Protein AF-A0A2K8V7Z7-F1 (afdb_monomer_lite)

pLDDT: mean 84.64, std 8.97, range [45.72, 96.69]

Structure (mmCIF, N/CA/C/O backbone):
data_AF-A0A2K8V7Z7-F1
#
_entry.id   AF-A0A2K8V7Z7-F1
#
loop_
_atom_site.group_PDB
_atom_site.id
_atom_site.type_symbol
_atom_site.label_atom_id
_atom_site.label_alt_id
_atom_site.label_comp_id
_atom_site.label_asym_id
_atom_site.label_entity_id
_atom_site.label_seq_id
_atom_site.pdbx_PDB_ins_code
_atom_site.Cartn_x
_atom_site.Cartn_y
_atom_site.Cartn_z
_atom_site.occupancy
_atom_site.B_iso_or_equiv
_atom_site.auth_seq_id
_atom_site.auth_comp_id
_atom_site.auth_asym_id
_atom_site.auth_atom_id
_atom_site.pdbx_PDB_model_num
ATOM 1 N N . MET A 1 1 ? 9.613 12.248 -1.729 1.00 46.91 1 MET A N 1
ATOM 2 C CA . MET A 1 1 ? 8.257 12.843 -1.762 1.00 46.91 1 MET A CA 1
ATOM 3 C C . MET A 1 1 ? 7.207 12.026 -0.994 1.00 46.91 1 MET A C 1
ATOM 5 O O . MET A 1 1 ? 6.123 12.538 -0.787 1.00 46.91 1 MET A O 1
ATOM 9 N N . PHE A 1 2 ? 7.504 10.800 -0.533 1.00 45.72 2 PHE A N 1
ATOM 10 C CA . PHE A 1 2 ? 6.500 9.917 0.082 1.00 45.72 2 PHE A CA 1
ATOM 11 C C . PHE A 1 2 ? 6.078 10.258 1.526 1.00 45.72 2 PHE A C 1
ATOM 13 O O . PHE A 1 2 ? 5.029 9.788 1.921 1.00 45.72 2 PHE A O 1
ATOM 20 N N . TYR A 1 3 ? 6.805 11.098 2.281 1.00 48.03 3 TYR A N 1
ATOM 21 C CA . TYR A 1 3 ? 6.488 11.419 3.695 1.00 48.03 3 TYR A CA 1
ATOM 22 C C . TYR A 1 3 ? 6.298 12.914 3.977 1.00 48.03 3 TYR A C 1
ATOM 24 O O . TYR A 1 3 ? 6.149 13.325 5.121 1.00 48.03 3 TYR A O 1
ATOM 32 N N . SER A 1 4 ? 6.281 13.767 2.946 1.00 49.75 4 SER A N 1
ATOM 33 C CA . SER A 1 4 ? 6.042 15.205 3.143 1.00 49.75 4 SER A CA 1
ATOM 34 C C . SER A 1 4 ? 4.647 15.503 3.702 1.00 49.75 4 SER A C 1
ATOM 36 O O . SER A 1 4 ? 4.447 16.566 4.279 1.00 49.75 4 SER A O 1
ATOM 38 N N . TYR A 1 5 ? 3.705 14.560 3.571 1.00 60.94 5 TYR A N 1
ATOM 39 C CA . TYR A 1 5 ? 2.373 14.660 4.160 1.00 60.94 5 TYR A CA 1
ATOM 40 C C . TYR A 1 5 ? 2.393 14.625 5.698 1.00 60.94 5 TYR A C 1
ATOM 42 O O . TYR A 1 5 ? 1.477 15.166 6.296 1.00 60.94 5 TYR A O 1
ATOM 50 N N . GLU A 1 6 ? 3.432 14.074 6.345 1.00 57.03 6 GLU A N 1
ATOM 51 C CA . GLU A 1 6 ? 3.539 14.072 7.817 1.00 57.03 6 GLU A CA 1
ATOM 52 C C . GLU A 1 6 ? 3.781 15.474 8.400 1.00 57.03 6 GLU A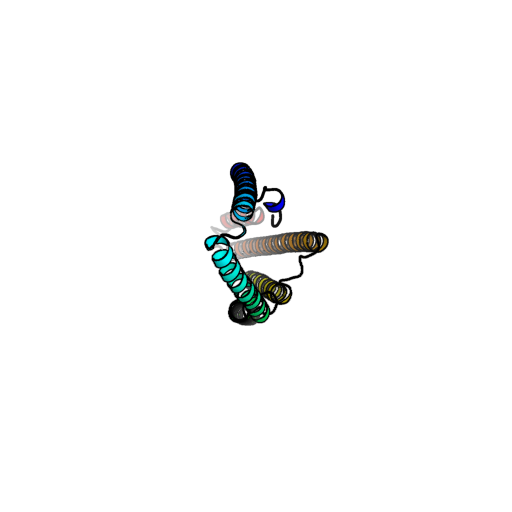 C 1
ATOM 54 O O . GLU A 1 6 ? 3.445 15.736 9.553 1.00 57.03 6 GLU A O 1
ATOM 59 N N . PHE A 1 7 ? 4.348 16.392 7.609 1.00 66.56 7 PHE A N 1
ATOM 60 C CA . PHE A 1 7 ? 4.570 17.787 8.010 1.00 66.56 7 PHE A CA 1
ATOM 61 C C . PHE A 1 7 ? 3.375 18.692 7.693 1.00 66.56 7 PHE A C 1
ATOM 63 O O . PHE A 1 7 ? 3.368 19.866 8.067 1.00 66.56 7 PHE A O 1
ATOM 70 N N . ILE A 1 8 ? 2.368 18.157 7.003 1.00 69.31 8 ILE A N 1
ATOM 71 C CA . ILE A 1 8 ? 1.102 18.834 6.757 1.00 69.31 8 ILE A CA 1
ATOM 72 C C . ILE A 1 8 ? 0.163 18.388 7.882 1.00 69.31 8 ILE A C 1
ATOM 74 O O . ILE A 1 8 ? -0.048 17.189 8.047 1.00 69.31 8 ILE A O 1
ATOM 78 N N . PRO A 1 9 ? -0.394 19.306 8.691 1.00 69.38 9 PRO A N 1
ATOM 79 C CA . PRO A 1 9 ? -1.348 18.916 9.719 1.00 69.38 9 PRO A CA 1
ATOM 80 C C . PRO A 1 9 ? -2.504 18.142 9.074 1.00 69.38 9 PRO A C 1
ATOM 82 O O . PRO A 1 9 ? -3.112 18.619 8.117 1.00 69.38 9 PRO A O 1
ATOM 85 N N . ASN A 1 10 ? -2.797 16.951 9.610 1.00 67.38 10 ASN A N 1
ATOM 86 C CA . ASN A 1 10 ? -3.802 16.027 9.064 1.00 67.38 10 ASN A CA 1
ATOM 87 C C . ASN A 1 10 ? -5.184 16.672 8.885 1.00 67.38 10 ASN A C 1
ATOM 89 O O . ASN A 1 10 ? -5.967 16.232 8.046 1.00 67.38 10 ASN A O 1
ATOM 93 N N . PHE A 1 11 ? -5.480 17.718 9.662 1.00 80.75 11 PHE A N 1
ATOM 94 C CA . PHE A 1 11 ? -6.739 18.441 9.612 1.00 80.75 11 PHE A CA 1
ATOM 95 C C . PHE A 1 11 ? -6.528 19.952 9.707 1.00 80.75 11 PHE A C 1
ATOM 97 O O . PHE A 1 11 ? -5.540 20.442 10.258 1.00 80.75 11 PHE A O 1
ATOM 104 N N . SER A 1 12 ? -7.488 20.705 9.169 1.00 83.25 12 SER A N 1
ATOM 105 C CA . SER A 1 12 ? -7.498 22.162 9.274 1.00 83.25 12 SER A CA 1
ATOM 106 C C . SER A 1 12 ? -7.690 22.608 10.726 1.00 83.25 12 SER A C 1
ATOM 108 O O . SER A 1 12 ? -8.308 21.911 11.530 1.00 83.25 12 SER A O 1
ATOM 110 N N . LYS A 1 13 ? -7.237 23.822 11.058 1.00 84.81 13 LYS A N 1
ATOM 111 C CA . LYS A 1 13 ? -7.466 24.411 12.387 1.00 84.81 13 LYS A CA 1
ATOM 112 C C . LYS A 1 13 ? -8.958 24.444 12.754 1.00 84.81 13 LYS A C 1
ATOM 114 O O . LYS A 1 13 ? -9.315 24.140 13.881 1.00 84.81 13 LYS A O 1
ATOM 119 N N . VAL A 1 14 ? -9.825 24.718 11.774 1.00 82.56 14 VAL A N 1
ATOM 120 C CA . VAL A 1 14 ? -11.290 24.718 11.937 1.00 82.56 14 VAL A CA 1
ATOM 121 C C . VAL A 1 14 ? -11.815 23.336 12.328 1.00 82.56 14 VAL A C 1
ATOM 123 O O . VAL A 1 14 ? -12.688 23.238 13.188 1.00 82.56 14 VAL A O 1
ATOM 126 N N . TYR A 1 15 ? -11.284 22.269 11.723 1.00 83.75 15 TYR A N 1
ATOM 127 C CA . TYR A 1 15 ? -11.637 20.903 12.100 1.00 83.75 15 TYR A CA 1
ATOM 128 C C . TYR A 1 15 ? -11.187 20.603 13.531 1.00 83.75 15 TYR A C 1
ATOM 130 O O . TYR A 1 15 ? -12.001 20.139 14.321 1.00 83.75 15 TYR A O 1
ATOM 138 N N . SER A 1 16 ? -9.941 20.926 13.891 1.00 78.88 16 SER A N 1
ATOM 139 C CA . SER A 1 16 ? -9.419 20.693 15.246 1.00 78.88 16 SER A CA 1
ATOM 140 C C . SER A 1 16 ? -10.200 21.467 16.317 1.00 78.88 16 SER A C 1
ATOM 142 O O . SER A 1 16 ? -10.534 20.919 17.368 1.00 78.88 16 SER A O 1
ATOM 144 N N . ASP A 1 17 ? -10.558 22.724 16.037 1.00 87.69 17 ASP A N 1
ATOM 145 C CA . ASP A 1 17 ? -11.385 23.551 16.923 1.00 87.69 17 ASP A CA 1
ATOM 146 C C . ASP A 1 17 ? -12.813 22.981 17.040 1.00 87.69 17 ASP A C 1
ATOM 148 O O . ASP A 1 17 ? -13.393 22.933 18.131 1.00 87.69 17 ASP A O 1
ATOM 152 N N . GLY A 1 18 ? -13.377 22.498 15.928 1.00 85.94 18 GLY A N 1
ATOM 153 C CA . GLY A 1 18 ? -14.680 21.833 15.887 1.00 85.94 18 GLY A CA 1
ATOM 154 C C . GLY A 1 18 ? -14.700 20.508 16.652 1.00 85.94 18 GLY A C 1
ATOM 155 O O . GLY A 1 18 ? -15.635 20.254 17.413 1.00 85.94 18 GLY A O 1
ATOM 156 N N . GLU A 1 19 ? -13.656 19.697 16.506 1.00 82.38 19 GLU A N 1
ATOM 157 C CA . GLU A 1 19 ? -13.465 18.437 17.221 1.00 82.38 19 GLU A CA 1
ATOM 158 C C . GLU A 1 19 ? -13.363 18.680 18.733 1.00 82.38 19 GLU A C 1
ATOM 160 O O . GLU A 1 19 ? -14.097 18.065 19.513 1.00 82.38 19 GLU A O 1
ATOM 165 N N . SER A 1 20 ? -12.538 19.644 19.147 1.00 87.94 20 SER A N 1
ATOM 166 C CA . SER A 1 20 ? -12.419 20.060 20.548 1.00 87.94 20 SER A CA 1
ATOM 167 C C . SER A 1 20 ? -13.773 20.500 21.123 1.00 87.94 20 SER A C 1
ATOM 169 O O . SER A 1 20 ? -14.232 19.976 22.145 1.00 87.94 20 SER A O 1
ATOM 171 N N . ARG A 1 21 ? -14.495 21.377 20.409 1.00 87.75 21 ARG A N 1
ATOM 172 C CA . ARG A 1 21 ? -15.830 21.845 20.816 1.00 87.75 21 ARG A CA 1
ATOM 173 C C . ARG A 1 21 ? -16.845 20.706 20.901 1.00 87.75 21 ARG A C 1
ATOM 175 O O . ARG A 1 21 ? -17.668 20.687 21.820 1.00 87.75 21 ARG A O 1
ATOM 182 N N . PHE A 1 22 ? -16.803 19.758 19.968 1.00 89.31 22 PHE A N 1
ATOM 183 C CA . PHE A 1 22 ? -17.660 18.577 19.990 1.00 89.31 22 PHE A CA 1
ATOM 184 C C . PHE A 1 22 ? -17.405 17.728 21.240 1.00 89.31 22 PHE A C 1
ATOM 186 O O . PHE A 1 22 ? -18.357 17.381 21.947 1.00 89.31 22 PHE A O 1
ATOM 193 N N . TYR A 1 23 ? -16.140 17.440 21.563 1.00 88.69 23 TYR A N 1
ATOM 194 C CA . TYR A 1 23 ? -15.789 16.691 22.772 1.00 88.69 23 TYR A CA 1
ATOM 195 C C . TYR A 1 23 ? -16.187 17.429 24.054 1.00 88.69 23 TYR A C 1
ATOM 197 O O . TYR A 1 23 ? -16.707 16.802 24.983 1.00 88.69 23 TYR A O 1
ATOM 205 N N . ASP A 1 24 ? -16.048 18.752 24.092 1.00 91.94 24 ASP A N 1
ATOM 206 C CA . ASP A 1 24 ? -16.497 19.577 25.214 1.00 91.94 24 ASP A CA 1
ATOM 207 C C . ASP A 1 24 ? -18.011 19.511 25.426 1.00 91.94 24 ASP A C 1
ATOM 209 O O . ASP A 1 24 ? -18.481 19.268 26.546 1.00 91.94 24 ASP A O 1
ATOM 213 N N . VAL A 1 25 ? -18.797 19.687 24.361 1.00 88.94 25 VAL A N 1
ATOM 214 C CA . VAL A 1 25 ? -20.264 19.586 24.424 1.00 88.94 25 VAL A CA 1
ATOM 215 C C . VAL A 1 25 ? -20.686 18.172 24.823 1.00 88.94 25 VAL A C 1
ATOM 217 O O . VAL A 1 25 ? -21.535 18.011 25.703 1.00 88.94 25 VAL A O 1
ATOM 220 N N . LYS A 1 26 ? -20.047 17.141 24.261 1.00 90.44 26 LYS A N 1
ATOM 221 C CA . LYS A 1 26 ? -20.277 15.735 24.621 1.00 90.44 26 LYS A CA 1
ATOM 222 C C . LYS A 1 26 ? -20.014 15.482 26.108 1.00 90.44 26 LYS A C 1
ATOM 224 O O . LYS A 1 26 ? -20.822 14.832 26.774 1.00 90.44 26 LYS A O 1
ATOM 229 N N . ASN A 1 27 ? -18.931 16.032 26.654 1.00 90.88 27 ASN A N 1
ATOM 230 C CA . ASN A 1 27 ? -18.592 15.915 28.072 1.00 90.88 27 ASN A CA 1
ATOM 231 C C . ASN A 1 27 ? -19.586 16.663 28.972 1.00 90.88 27 ASN A C 1
ATOM 233 O O . ASN A 1 27 ? -19.998 16.126 30.006 1.00 90.88 27 ASN A O 1
ATOM 237 N N . LYS A 1 28 ? -20.014 17.871 28.584 1.00 90.75 28 LYS A N 1
ATOM 238 C CA . LYS A 1 28 ? -21.057 18.630 29.296 1.00 90.75 28 LYS A CA 1
ATOM 239 C C . LYS A 1 28 ? -22.388 17.874 29.305 1.00 90.75 28 LYS A C 1
ATOM 241 O O . LYS A 1 28 ? -22.975 17.713 30.374 1.00 90.75 28 LYS A O 1
ATOM 246 N N . ASN A 1 29 ? -22.808 17.331 28.162 1.00 86.62 29 ASN A N 1
ATOM 247 C CA . ASN A 1 29 ? -24.029 16.533 28.054 1.00 86.62 29 ASN A CA 1
ATOM 248 C C . ASN A 1 29 ? -23.946 15.259 28.912 1.00 86.62 29 ASN A C 1
ATOM 250 O O . ASN A 1 29 ? -24.851 14.968 29.687 1.00 86.62 29 ASN A O 1
ATOM 254 N N . LYS A 1 30 ? -22.807 14.551 28.889 1.00 89.69 30 LYS A N 1
ATOM 255 C CA . LYS A 1 30 ? -22.561 13.392 29.764 1.00 89.69 30 LYS A CA 1
ATOM 256 C C . LYS A 1 30 ? -22.704 13.747 31.250 1.00 89.69 30 LYS A C 1
ATOM 258 O O . LYS A 1 30 ? -23.320 12.991 31.999 1.00 89.69 30 LYS A O 1
ATOM 263 N N . LYS A 1 31 ? -22.167 14.894 31.688 1.00 92.50 31 LYS A N 1
ATOM 264 C CA . LYS A 1 31 ? -22.313 15.378 33.074 1.00 92.50 31 LYS A CA 1
ATOM 265 C C . LYS A 1 31 ? -23.771 15.701 33.416 1.00 92.50 31 LYS A C 1
ATOM 267 O O . LYS A 1 31 ? -24.233 15.296 34.479 1.00 92.50 31 LYS A O 1
ATOM 272 N N . ALA A 1 32 ? -24.489 16.395 32.532 1.00 88.00 32 ALA A N 1
ATOM 273 C CA . ALA A 1 32 ? -25.904 16.722 32.721 1.00 88.00 32 ALA A CA 1
ATOM 274 C C . ALA A 1 32 ? -26.775 15.456 32.800 1.00 88.00 32 ALA A C 1
ATOM 276 O O . ALA A 1 32 ? -27.549 15.299 33.741 1.00 88.00 32 ALA A O 1
ATOM 277 N N . LEU A 1 33 ? -26.561 14.504 31.889 1.00 87.56 33 LEU A N 1
ATOM 278 C CA . LEU A 1 33 ? -27.240 13.211 31.884 1.00 87.56 33 LEU A CA 1
ATOM 279 C C . LEU A 1 33 ? -26.973 12.415 33.169 1.00 87.56 33 LEU A C 1
ATOM 281 O O . LEU A 1 33 ? -27.881 11.791 33.707 1.00 87.56 33 LEU A O 1
ATOM 285 N N . ASN A 1 34 ? -25.746 12.445 33.695 1.00 89.88 34 ASN A N 1
ATOM 286 C CA . ASN A 1 34 ? -25.430 11.792 34.966 1.00 89.88 34 ASN A CA 1
ATOM 287 C C . ASN A 1 34 ? -26.165 12.434 36.152 1.00 89.88 34 ASN A C 1
ATOM 289 O O . ASN A 1 34 ? -26.613 11.710 37.040 1.00 89.88 34 ASN A O 1
ATOM 293 N N . LYS A 1 35 ? -26.317 13.766 36.164 1.00 90.25 35 LYS A N 1
ATOM 294 C CA . LYS A 1 35 ? -27.119 14.463 37.182 1.00 90.25 35 LYS A CA 1
ATOM 295 C C . LYS A 1 35 ? -28.594 14.069 37.094 1.00 90.25 35 LYS A C 1
ATOM 297 O O . LYS A 1 35 ? -29.168 13.710 38.114 1.00 90.25 35 LYS A O 1
ATOM 302 N N . LEU A 1 36 ? -29.161 14.048 35.884 1.00 87.44 36 LEU A N 1
ATOM 303 C CA . LEU A 1 36 ? -30.540 13.611 35.635 1.00 87.44 36 LEU A CA 1
ATOM 304 C C . LEU A 1 36 ? -30.773 12.165 36.108 1.00 87.44 36 LEU A C 1
ATOM 306 O O . LEU A 1 36 ? -31.753 11.867 36.783 1.00 87.44 36 LEU A O 1
ATOM 310 N N . LYS A 1 37 ? -29.828 11.264 35.816 1.00 87.62 37 LYS A N 1
ATOM 311 C CA . LYS A 1 37 ? -29.860 9.878 36.307 1.00 87.62 37 LYS A CA 1
ATOM 312 C C . LYS A 1 37 ? -29.816 9.800 37.829 1.00 87.62 37 LYS A C 1
ATOM 314 O O . LYS A 1 37 ? -30.483 8.954 38.406 1.00 87.62 37 LYS A O 1
ATOM 319 N N . ALA A 1 38 ? -29.031 10.657 38.483 1.00 89.56 38 ALA A N 1
ATOM 320 C CA . ALA A 1 38 ? -28.957 10.691 39.939 1.00 89.56 38 ALA A CA 1
ATOM 321 C C . ALA A 1 38 ? -30.269 11.179 40.571 1.00 89.56 38 ALA A C 1
ATOM 323 O O . ALA A 1 38 ? -30.692 10.601 41.568 1.00 89.56 38 ALA A O 1
ATOM 324 N N . SER A 1 39 ? -30.917 12.190 39.982 1.00 88.94 39 SER A N 1
ATOM 325 C CA . SER A 1 39 ? -32.197 12.726 40.463 1.00 88.94 39 SER A CA 1
ATOM 326 C C . SER A 1 39 ? -33.389 11.809 40.186 1.00 88.94 39 SER A C 1
ATOM 328 O O . SER A 1 39 ? -34.349 11.831 40.940 1.00 88.94 39 SER A O 1
ATOM 330 N N . ALA A 1 40 ? -33.328 10.992 39.130 1.00 90.06 40 ALA A N 1
ATOM 331 C CA . ALA A 1 40 ? -34.376 10.030 38.785 1.00 90.06 40 ALA A CA 1
ATOM 332 C C . ALA A 1 40 ? -34.265 8.701 39.562 1.00 90.06 40 ALA A C 1
ATOM 334 O O . ALA A 1 40 ? -35.068 7.795 39.359 1.00 90.06 40 ALA A O 1
ATOM 335 N N . LYS A 1 41 ? -33.273 8.536 40.450 1.00 91.31 41 LYS A N 1
ATOM 336 C CA . LYS A 1 41 ? -33.104 7.290 41.211 1.00 91.31 41 LYS A CA 1
ATOM 337 C C . LYS A 1 41 ? -34.369 6.943 41.997 1.00 91.31 41 LYS A C 1
ATOM 339 O O . LYS A 1 41 ? -34.838 7.735 42.803 1.00 91.31 41 LYS A O 1
ATOM 344 N N . GLY A 1 42 ? -34.860 5.722 41.797 1.00 88.12 42 GLY A N 1
ATOM 345 C CA . GLY A 1 42 ? -36.055 5.209 42.468 1.00 88.12 42 GLY A CA 1
ATOM 346 C C . GLY A 1 42 ? -37.365 5.465 41.720 1.00 88.12 42 GLY A C 1
ATOM 347 O O . GLY A 1 42 ? -38.381 4.915 42.134 1.00 88.12 42 GLY A O 1
ATOM 348 N N . THR A 1 43 ? -37.363 6.223 40.615 1.00 93.75 43 THR A N 1
ATOM 349 C CA . THR A 1 43 ? -38.545 6.335 39.746 1.00 93.75 43 THR A CA 1
ATOM 350 C C . THR A 1 43 ? -38.668 5.129 38.812 1.00 93.75 43 THR A C 1
ATOM 352 O O . THR A 1 43 ? -37.698 4.394 38.586 1.00 93.75 43 THR A O 1
ATOM 355 N N . LYS A 1 44 ? -39.864 4.926 38.245 1.00 92.25 44 LYS A N 1
ATOM 356 C CA . LYS A 1 44 ? -40.130 3.843 37.289 1.00 92.25 44 LYS A CA 1
ATOM 357 C C . LYS A 1 44 ? -39.256 3.977 36.037 1.00 92.25 44 LYS A C 1
ATOM 359 O O . LYS A 1 44 ? -38.659 3.001 35.598 1.00 92.25 44 LYS A O 1
ATOM 364 N N . GLU A 1 45 ? -39.086 5.198 35.540 1.00 88.50 45 GLU A N 1
ATOM 365 C CA . GLU A 1 45 ? -38.290 5.520 34.350 1.00 88.50 45 GLU A CA 1
ATOM 366 C C . GLU A 1 45 ? -36.805 5.189 34.549 1.00 88.50 45 GLU A C 1
ATOM 368 O O . GLU A 1 45 ? -36.117 4.768 33.618 1.00 88.50 45 GLU A O 1
ATOM 373 N N . TYR A 1 46 ? -36.285 5.360 35.768 1.00 91.00 46 TYR A N 1
ATOM 374 C CA . TYR A 1 46 ? -34.904 4.997 36.071 1.00 91.00 46 TYR A CA 1
ATOM 375 C C . TYR A 1 46 ? -34.700 3.481 36.135 1.00 91.00 46 TYR A C 1
ATOM 377 O O . TYR A 1 46 ? -33.651 3.001 35.702 1.00 91.00 46 TYR A O 1
ATOM 385 N N . GLN A 1 47 ? -35.686 2.729 36.631 1.00 89.56 47 GLN A N 1
ATOM 386 C CA . GLN A 1 47 ? -35.643 1.263 36.609 1.00 89.56 47 GLN A CA 1
ATOM 387 C C . GLN A 1 47 ? -35.734 0.727 35.176 1.00 89.56 47 GLN A C 1
ATOM 389 O O . GLN A 1 47 ? -34.874 -0.056 34.778 1.00 89.56 47 GLN A O 1
ATOM 394 N N . GLU A 1 48 ? -36.665 1.243 34.367 1.00 91.50 48 GLU A N 1
ATOM 395 C CA . GLU A 1 48 ? -36.764 0.920 32.934 1.00 91.50 48 GLU A CA 1
ATOM 396 C C . GLU A 1 48 ? -35.445 1.227 32.202 1.00 91.50 48 GLU A C 1
ATOM 398 O O . GLU A 1 48 ? -34.926 0.401 31.447 1.00 91.50 48 GLU A O 1
ATOM 403 N N . TYR A 1 49 ? -34.823 2.379 32.482 1.00 89.88 49 TYR A N 1
ATOM 404 C CA . TYR A 1 49 ? -33.498 2.703 31.950 1.00 89.88 49 TYR A CA 1
ATOM 405 C C . TYR A 1 49 ? -32.425 1.684 32.372 1.00 89.88 49 TYR A C 1
ATOM 407 O O . TYR A 1 49 ? -31.578 1.322 31.551 1.00 89.88 49 TYR A O 1
ATOM 415 N N . LEU A 1 50 ? -32.402 1.247 33.637 1.00 90.62 50 LEU A N 1
ATOM 416 C CA . LEU A 1 50 ? -31.413 0.281 34.126 1.00 90.62 50 LEU A CA 1
ATOM 417 C C . LEU A 1 50 ? -31.570 -1.083 33.454 1.00 90.62 50 LEU A C 1
ATOM 419 O O . LEU A 1 50 ? -30.555 -1.667 33.064 1.00 90.62 50 LEU A O 1
ATOM 423 N N . GLU A 1 51 ? -32.805 -1.550 33.285 1.00 93.06 51 GLU A N 1
ATOM 424 C CA . GLU A 1 51 ? -33.121 -2.798 32.587 1.00 93.06 51 GLU A CA 1
ATOM 425 C C . GLU A 1 51 ? -32.656 -2.741 31.128 1.00 93.06 51 GLU A C 1
ATOM 427 O O . GLU A 1 51 ? -31.855 -3.578 30.701 1.00 93.06 51 GLU A O 1
ATOM 432 N N . VAL A 1 52 ? -33.030 -1.691 30.390 1.00 92.38 52 VAL A N 1
ATOM 433 C CA . VAL A 1 52 ? -32.605 -1.501 28.992 1.00 92.38 52 VAL A CA 1
ATOM 434 C C . VAL A 1 52 ? -31.085 -1.367 28.882 1.00 92.38 52 VAL A C 1
ATOM 436 O O . VAL A 1 52 ? -30.461 -1.959 28.001 1.00 92.38 52 VAL A O 1
ATOM 439 N N . ASN A 1 53 ? -30.446 -0.618 29.783 1.00 89.31 53 ASN A N 1
ATOM 440 C CA . ASN A 1 53 ? -28.996 -0.442 29.769 1.00 89.31 53 ASN A CA 1
ATOM 441 C C . ASN A 1 53 ? -28.244 -1.736 30.132 1.00 89.31 53 ASN A C 1
ATOM 443 O O . ASN A 1 53 ? -27.113 -1.916 29.675 1.00 89.31 53 ASN A O 1
ATOM 447 N N . LYS A 1 54 ? -28.831 -2.629 30.938 1.00 93.12 54 LYS A N 1
ATOM 448 C CA . LYS A 1 54 ? -28.269 -3.960 31.202 1.00 93.12 54 LYS A CA 1
ATOM 449 C C . LYS A 1 54 ? -28.287 -4.804 29.927 1.00 93.12 54 LYS A C 1
ATOM 451 O O . LYS A 1 54 ? -27.216 -5.227 29.496 1.00 93.12 54 LYS A O 1
ATOM 456 N N . VAL A 1 55 ? -29.448 -4.920 29.277 1.00 93.31 55 VAL A N 1
ATOM 457 C CA . VAL A 1 55 ? -29.598 -5.639 27.997 1.00 93.31 55 VAL A CA 1
ATOM 458 C C . VAL A 1 55 ? -28.650 -5.071 26.938 1.00 93.31 55 VAL A C 1
ATOM 460 O O . VAL A 1 55 ? -27.904 -5.811 26.305 1.00 93.31 55 VAL A O 1
ATOM 463 N N . TYR A 1 56 ? -28.586 -3.744 26.797 1.00 91.62 56 TYR A N 1
ATOM 464 C CA . TYR A 1 56 ? -27.669 -3.092 25.859 1.00 91.62 56 TYR A CA 1
ATOM 465 C C . TYR A 1 56 ? -26.200 -3.460 26.112 1.00 91.62 56 TYR A C 1
ATOM 467 O O . TYR A 1 56 ? -25.442 -3.664 25.165 1.00 91.62 56 TYR A O 1
ATOM 475 N N . ARG A 1 57 ? -25.765 -3.522 27.377 1.00 91.31 57 ARG A N 1
ATOM 476 C CA . ARG A 1 57 ? -24.380 -3.881 27.715 1.00 91.31 57 ARG A CA 1
ATOM 477 C C . ARG A 1 57 ? -24.071 -5.332 27.381 1.00 91.31 57 ARG A C 1
ATOM 479 O O . ARG A 1 57 ? -22.979 -5.581 26.881 1.00 91.31 57 ARG A O 1
ATOM 486 N N . GLU A 1 58 ? -25.005 -6.238 27.651 1.00 92.31 58 GLU A N 1
ATOM 487 C CA . GLU A 1 58 ? -24.885 -7.662 27.322 1.00 92.31 58 GLU A CA 1
ATOM 488 C C . GLU A 1 58 ? -24.776 -7.845 25.802 1.00 92.31 58 GLU A C 1
ATOM 490 O O . GLU A 1 58 ? -23.749 -8.325 25.323 1.00 92.31 58 GLU A O 1
ATOM 495 N N . VAL A 1 59 ? -25.728 -7.300 25.037 1.00 90.75 59 VAL A N 1
ATOM 496 C CA . VAL A 1 59 ? -25.720 -7.338 23.561 1.00 90.75 59 VAL A CA 1
ATOM 497 C C . VAL A 1 59 ? -24.479 -6.648 22.980 1.00 90.75 59 VAL A C 1
ATOM 499 O O . VAL A 1 59 ? -23.878 -7.121 22.019 1.00 90.75 59 VAL A O 1
ATOM 502 N N . SER A 1 60 ? -24.039 -5.527 23.561 1.00 89.56 60 SER A N 1
ATOM 503 C CA . SER A 1 60 ? -22.834 -4.830 23.095 1.00 89.56 60 SER A CA 1
ATOM 504 C C . SER A 1 60 ? -21.553 -5.618 23.375 1.00 89.56 60 SER A C 1
ATOM 506 O O . SER A 1 60 ? -20.610 -5.533 22.584 1.00 89.56 60 SER A O 1
ATOM 508 N N . ALA A 1 61 ? -21.481 -6.344 24.493 1.00 91.75 61 ALA A N 1
ATOM 509 C CA . ALA A 1 61 ? -20.346 -7.204 24.809 1.00 91.75 61 ALA A CA 1
ATOM 510 C C . ALA A 1 61 ? -20.294 -8.405 23.858 1.00 91.75 61 ALA A C 1
ATOM 512 O O . ALA A 1 61 ? -19.237 -8.658 23.280 1.00 91.75 61 ALA A O 1
ATOM 513 N N . GLU A 1 62 ? -21.437 -9.052 23.627 1.00 92.50 62 GLU A N 1
ATOM 514 C CA . GLU A 1 62 ? -21.591 -10.140 22.659 1.00 92.50 62 GLU A CA 1
ATOM 515 C C . GLU A 1 62 ? -21.192 -9.688 21.249 1.00 92.50 62 GLU A C 1
ATOM 517 O O . GLU A 1 62 ? -20.311 -10.279 20.632 1.00 92.50 62 GLU A O 1
ATOM 522 N N . PHE A 1 63 ? -21.717 -8.556 20.773 1.00 89.19 63 PHE A N 1
ATOM 523 C CA . PHE A 1 63 ? -21.351 -8.011 19.465 1.00 89.19 63 PHE A CA 1
ATOM 524 C C . PHE A 1 63 ? -19.849 -7.709 19.340 1.00 89.19 63 PHE A C 1
ATOM 526 O O . PHE A 1 63 ? -19.244 -7.951 18.297 1.00 89.19 63 PHE A O 1
ATOM 533 N N . LYS A 1 64 ? -19.209 -7.186 20.395 1.00 89.75 64 LYS A N 1
ATOM 534 C CA . LYS A 1 64 ? -17.753 -6.956 20.394 1.00 89.75 64 LYS A CA 1
ATOM 535 C C . LYS A 1 64 ? -16.965 -8.258 20.344 1.00 89.75 64 LYS A C 1
ATOM 537 O O . LYS A 1 64 ? -15.897 -8.273 19.733 1.00 89.75 64 LYS A O 1
ATOM 542 N N . GLN A 1 65 ? -17.459 -9.304 21.000 1.00 91.88 65 GLN A N 1
ATOM 543 C CA . GLN A 1 65 ? -16.862 -10.628 20.945 1.00 91.88 65 GLN A CA 1
ATOM 544 C C . GLN A 1 65 ? -16.992 -11.212 19.536 1.00 91.88 65 GLN A C 1
ATOM 546 O O . GLN A 1 65 ? -15.964 -11.527 18.947 1.00 91.88 65 GLN A O 1
ATOM 551 N N . ILE A 1 66 ? -18.194 -11.206 18.954 1.00 87.06 66 ILE A N 1
ATOM 552 C CA . ILE A 1 66 ? -18.438 -11.639 17.568 1.00 87.06 66 ILE A CA 1
ATOM 553 C C . ILE A 1 66 ? -17.531 -10.872 16.603 1.00 87.06 66 ILE A C 1
ATOM 555 O O . ILE A 1 66 ? -16.787 -11.472 15.839 1.00 87.06 66 ILE A O 1
ATOM 559 N N . LYS A 1 67 ? -17.479 -9.539 16.700 1.00 84.69 67 LYS A N 1
ATOM 560 C CA . LYS A 1 67 ? -16.600 -8.719 15.852 1.00 84.69 67 LYS A CA 1
ATOM 561 C C . LYS A 1 67 ? -15.117 -9.070 16.021 1.00 84.69 67 LYS A C 1
ATOM 563 O O . LYS A 1 67 ? -14.333 -8.930 15.087 1.00 84.69 67 LYS A O 1
ATOM 568 N N . LYS A 1 68 ? -14.692 -9.470 17.222 1.00 88.06 68 LYS A N 1
ATOM 569 C CA . LYS A 1 68 ? -13.315 -9.913 17.470 1.00 88.06 68 LYS A CA 1
ATOM 570 C C . LYS A 1 68 ? -13.059 -11.303 16.882 1.00 88.06 68 LYS A C 1
ATOM 572 O O . LYS A 1 68 ? -11.946 -11.540 16.427 1.00 88.06 68 LYS A O 1
ATOM 577 N N . GLU A 1 69 ? -14.056 -12.179 16.898 1.00 88.88 69 GLU A N 1
ATOM 578 C CA . GLU A 1 69 ? -14.004 -13.530 16.329 1.00 88.88 69 GLU A CA 1
ATOM 579 C C . GLU A 1 69 ? -14.066 -13.521 14.792 1.00 88.88 69 GLU A C 1
ATOM 581 O O . GLU A 1 69 ? -13.391 -14.325 14.157 1.00 88.88 69 GLU A O 1
ATOM 586 N N . GLU A 1 70 ? -14.787 -12.574 14.181 1.00 86.81 70 GLU A N 1
ATOM 587 C CA . GLU A 1 70 ? -14.831 -12.396 12.719 1.00 86.81 70 GLU A CA 1
ATOM 588 C C . GLU A 1 70 ? -13.526 -11.839 12.133 1.00 86.81 70 GLU A C 1
ATOM 590 O O . GLU A 1 70 ? -13.235 -12.031 10.947 1.00 86.81 70 GLU A O 1
ATOM 595 N N . ARG A 1 71 ? -12.726 -11.150 12.953 1.00 87.06 71 ARG A N 1
ATOM 596 C CA . ARG A 1 71 ? -11.461 -10.555 12.518 1.00 87.06 71 ARG A CA 1
ATOM 597 C C . ARG A 1 71 ? -10.463 -11.619 12.091 1.00 87.06 71 ARG A C 1
ATOM 599 O O . ARG A 1 71 ? -10.180 -12.566 12.819 1.00 87.06 71 ARG A O 1
ATOM 606 N N . PHE A 1 72 ? -9.832 -11.395 10.944 1.00 84.69 72 PHE A N 1
ATOM 607 C CA . PHE A 1 72 ? -8.892 -12.339 10.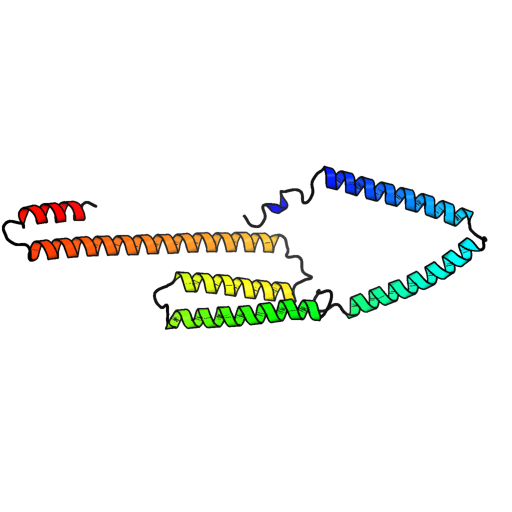347 1.00 84.69 72 PHE A CA 1
ATOM 608 C C . PHE A 1 72 ? -7.635 -11.610 9.868 1.00 84.69 72 PHE A C 1
ATOM 610 O O . PHE A 1 72 ? -7.732 -10.685 9.071 1.00 84.69 72 PHE A O 1
ATOM 617 N N . PHE A 1 73 ? -6.455 -11.982 10.384 1.00 83.94 73 PHE A N 1
ATOM 618 C CA . PHE A 1 73 ? -5.168 -11.316 10.094 1.00 83.94 73 PHE A CA 1
ATOM 619 C C . PHE A 1 73 ? -5.246 -9.774 10.104 1.00 83.94 73 PHE A C 1
ATOM 621 O O . PHE A 1 73 ? -4.783 -9.108 9.187 1.00 83.94 73 PHE A O 1
ATOM 628 N N . GLY A 1 74 ? -5.878 -9.186 11.124 1.00 84.25 74 GLY A N 1
ATOM 629 C CA . GLY A 1 74 ? -6.004 -7.727 11.258 1.00 84.25 74 GLY A CA 1
ATOM 630 C C . GLY A 1 74 ? -7.084 -7.069 10.386 1.00 84.25 74 GLY A C 1
ATOM 631 O O . GLY A 1 74 ? -7.370 -5.893 10.593 1.00 84.25 74 GLY A O 1
ATOM 632 N N . PHE A 1 75 ? -7.727 -7.809 9.480 1.00 85.06 75 PHE A N 1
ATOM 633 C CA . PHE A 1 75 ? -8.914 -7.359 8.749 1.00 85.06 75 PHE A CA 1
ATOM 634 C C . PHE A 1 75 ? -10.173 -7.552 9.592 1.00 85.06 75 PHE A C 1
ATOM 636 O O . PHE A 1 75 ? -10.246 -8.478 10.400 1.00 85.06 75 PHE A O 1
ATOM 643 N N . ASP A 1 76 ? -11.181 -6.703 9.379 1.00 84.25 76 ASP A N 1
ATOM 644 C CA . ASP A 1 76 ? -12.456 -6.779 10.104 1.00 84.25 76 ASP A CA 1
ATOM 645 C C . ASP A 1 76 ? -13.278 -8.035 9.766 1.00 84.25 76 ASP A C 1
ATOM 647 O O . ASP A 1 76 ? -14.108 -8.429 10.576 1.00 84.25 76 ASP A O 1
ATOM 651 N N . SER A 1 77 ? -13.028 -8.683 8.622 1.00 86.75 77 SER A N 1
ATOM 652 C CA . SER A 1 77 ? -13.639 -9.965 8.263 1.00 86.75 77 SER A CA 1
ATOM 653 C C . SER A 1 77 ? -12.752 -10.786 7.321 1.00 86.75 77 SER A C 1
ATOM 655 O O . SER A 1 77 ? -11.913 -10.240 6.594 1.00 86.75 77 SER A O 1
ATOM 657 N N . PHE A 1 78 ? -12.975 -12.104 7.275 1.00 85.50 78 PHE A N 1
ATOM 658 C CA . PHE A 1 78 ? -12.329 -12.991 6.296 1.00 85.50 78 PHE A CA 1
ATOM 659 C C . PHE A 1 78 ? -12.619 -12.575 4.846 1.00 85.50 78 PHE A C 1
ATOM 661 O O . PHE A 1 78 ? -11.746 -12.672 3.987 1.00 85.50 78 PHE A O 1
ATOM 668 N N . GLN A 1 79 ? -13.818 -12.055 4.567 1.00 87.12 79 GLN A N 1
ATOM 669 C CA . GLN A 1 79 ? -14.186 -11.580 3.234 1.00 87.12 79 GLN A CA 1
ATOM 670 C C . GLN A 1 79 ? -13.280 -10.430 2.771 1.00 87.12 79 GLN A C 1
ATOM 672 O O . GLN A 1 79 ? -12.785 -10.462 1.641 1.00 87.12 79 GLN A O 1
ATOM 677 N N . LEU A 1 80 ? -13.018 -9.452 3.645 1.00 84.50 80 LEU A N 1
ATOM 678 C CA . LEU A 1 80 ? -12.122 -8.334 3.339 1.00 84.50 80 LEU A CA 1
ATOM 679 C C . LEU A 1 80 ? -10.695 -8.826 3.095 1.00 84.50 80 LEU A C 1
ATOM 681 O O . LEU A 1 80 ? -10.106 -8.490 2.069 1.00 84.50 80 LEU A O 1
ATOM 685 N N . PHE A 1 81 ? -10.183 -9.697 3.971 1.00 90.19 81 PHE A N 1
ATOM 686 C CA . PHE A 1 81 ? -8.884 -10.339 3.760 1.00 90.19 81 PHE A CA 1
ATOM 687 C C . PHE A 1 81 ? -8.823 -11.052 2.404 1.00 90.19 81 PHE A C 1
ATOM 689 O O . PHE A 1 81 ? -7.880 -10.857 1.644 1.00 90.19 81 PHE A O 1
ATOM 696 N N . SER A 1 82 ? -9.833 -11.865 2.085 1.00 87.31 82 SER A N 1
ATOM 697 C CA . SER A 1 82 ? -9.853 -12.670 0.863 1.00 87.31 82 SER A CA 1
ATOM 698 C C . SER A 1 82 ? -9.874 -11.796 -0.390 1.00 87.31 82 SER A C 1
ATOM 700 O O . SER A 1 82 ? -9.158 -12.084 -1.345 1.00 87.31 82 SER A O 1
ATOM 702 N N . THR A 1 83 ? -10.622 -10.691 -0.363 1.00 86.44 83 THR A N 1
ATOM 703 C CA 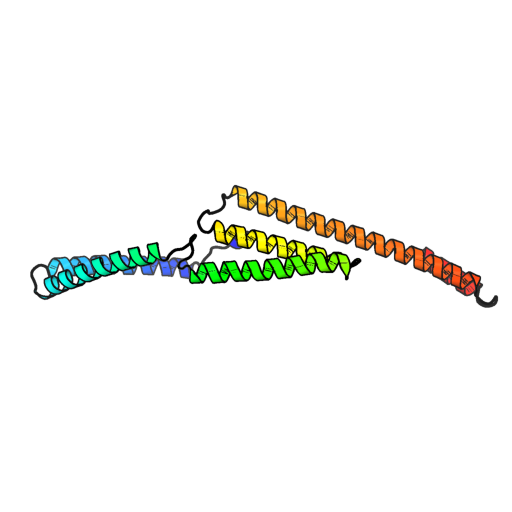. THR A 1 83 ? -10.689 -9.735 -1.473 1.00 86.44 83 THR A CA 1
ATOM 704 C C . THR A 1 83 ? -9.313 -9.147 -1.758 1.00 86.44 83 THR A C 1
ATOM 706 O O . THR A 1 83 ? -8.836 -9.228 -2.890 1.00 86.44 83 THR A O 1
ATOM 709 N N . GLU A 1 84 ? -8.642 -8.624 -0.733 1.00 88.19 84 GLU A N 1
ATOM 710 C CA . GLU A 1 84 ? -7.319 -8.009 -0.881 1.00 88.19 84 GLU A CA 1
ATOM 711 C C . GLU A 1 84 ? -6.248 -9.045 -1.251 1.00 88.19 84 GLU A C 1
ATOM 713 O O . GLU A 1 84 ? -5.440 -8.835 -2.163 1.00 88.19 84 GLU A O 1
ATOM 718 N N . PHE A 1 85 ? -6.274 -10.210 -0.598 1.00 91.56 85 PHE A N 1
ATOM 719 C CA . PHE A 1 85 ? -5.322 -11.288 -0.836 1.00 91.56 85 PHE A CA 1
ATOM 720 C C . PHE A 1 85 ? -5.443 -11.861 -2.246 1.00 91.56 85 PHE A C 1
ATOM 722 O O . PHE A 1 85 ? -4.462 -11.851 -2.990 1.00 91.56 85 PHE A O 1
ATOM 729 N N . PHE A 1 86 ? -6.625 -12.322 -2.659 1.00 91.81 86 PHE A N 1
ATOM 730 C CA . PHE A 1 86 ? -6.792 -12.945 -3.973 1.00 91.81 86 PHE A CA 1
ATOM 731 C C . PHE A 1 86 ? -6.605 -11.950 -5.117 1.00 91.81 86 PHE A C 1
ATOM 733 O O . PHE A 1 86 ? -6.025 -12.320 -6.139 1.00 91.81 86 PHE A O 1
ATOM 740 N N . THR A 1 87 ? -7.003 -10.687 -4.937 1.00 91.31 87 THR A N 1
ATOM 741 C CA . THR A 1 87 ? -6.714 -9.632 -5.921 1.00 91.31 87 THR A CA 1
ATOM 742 C C . THR A 1 87 ? -5.207 -9.441 -6.077 1.00 91.31 87 THR A C 1
ATOM 744 O O . THR A 1 87 ? -4.696 -9.449 -7.199 1.00 91.31 87 THR A O 1
ATOM 747 N N . THR A 1 88 ? -4.469 -9.365 -4.967 1.00 92.88 88 THR A N 1
ATOM 748 C CA . THR A 1 88 ? -3.004 -9.244 -4.993 1.00 92.88 88 THR A CA 1
ATOM 749 C C . THR A 1 88 ? -2.345 -10.468 -5.633 1.00 92.88 88 THR A C 1
ATOM 751 O O . THR A 1 88 ? -1.447 -10.316 -6.461 1.00 92.88 88 THR A O 1
ATOM 754 N N . VAL A 1 89 ? -2.817 -11.681 -5.325 1.00 93.38 89 VAL A N 1
ATOM 755 C CA . VAL A 1 89 ? -2.342 -12.932 -5.944 1.00 93.38 89 VAL A CA 1
ATOM 756 C C . VAL A 1 89 ? -2.578 -12.939 -7.455 1.00 93.38 89 VAL A C 1
ATOM 758 O O . VAL A 1 89 ? -1.663 -13.264 -8.216 1.00 93.38 89 VAL A O 1
ATOM 761 N N . ALA A 1 90 ? -3.770 -12.554 -7.910 1.00 95.25 90 ALA A N 1
ATOM 762 C CA . ALA A 1 90 ? -4.097 -12.504 -9.331 1.00 95.25 90 ALA A CA 1
ATOM 763 C C . ALA A 1 90 ? -3.199 -11.507 -10.082 1.00 95.25 90 ALA A C 1
ATOM 765 O O . ALA A 1 90 ? -2.624 -11.848 -11.121 1.00 95.25 90 ALA A O 1
ATOM 766 N N . ILE A 1 91 ? -3.013 -10.302 -9.527 1.00 94.00 91 ILE A N 1
ATOM 767 C CA . ILE A 1 91 ? -2.118 -9.285 -10.095 1.00 94.00 91 ILE A CA 1
ATOM 768 C C . ILE A 1 91 ? -0.671 -9.788 -10.098 1.00 94.00 91 ILE A C 1
ATOM 770 O O . ILE A 1 91 ? 0.017 -9.643 -11.108 1.00 94.00 91 ILE A O 1
ATOM 774 N N . PHE A 1 92 ? -0.213 -10.428 -9.021 1.00 95.25 92 PHE A N 1
ATOM 775 C CA . PHE A 1 92 ? 1.135 -10.985 -8.937 1.00 95.25 92 PHE A CA 1
ATOM 776 C C . PHE A 1 92 ? 1.404 -11.988 -10.062 1.00 95.25 92 PHE A C 1
ATOM 778 O O . PHE A 1 92 ? 2.396 -11.847 -10.780 1.00 95.25 92 PHE A O 1
ATOM 785 N N . PHE A 1 93 ? 0.512 -12.963 -10.268 1.00 96.69 93 PHE A N 1
ATOM 786 C CA . PHE A 1 93 ? 0.672 -13.942 -11.344 1.00 96.69 93 PHE A CA 1
ATOM 787 C C . PHE A 1 93 ? 0.627 -13.293 -12.728 1.00 96.69 93 PHE A C 1
ATOM 789 O O . PHE A 1 93 ? 1.445 -13.635 -13.585 1.00 96.69 93 PHE A O 1
ATOM 796 N N . TYR A 1 94 ? -0.263 -12.322 -12.940 1.00 95.94 94 TYR A N 1
ATOM 797 C CA . TYR A 1 94 ? -0.324 -11.557 -14.185 1.00 95.94 94 TYR A CA 1
ATOM 798 C C . TYR A 1 94 ? 0.988 -10.806 -14.468 1.00 95.94 94 TYR A C 1
ATOM 800 O O . TYR A 1 94 ? 1.535 -10.885 -15.574 1.00 95.94 94 TYR A O 1
ATOM 808 N N . VAL A 1 95 ? 1.522 -10.096 -13.471 1.00 95.00 95 VAL A N 1
ATOM 809 C CA . VAL A 1 95 ? 2.766 -9.324 -13.588 1.00 95.00 95 VAL A CA 1
ATOM 810 C C . VAL A 1 95 ? 3.956 -10.254 -13.798 1.00 95.00 95 VAL A C 1
ATOM 812 O O . VAL A 1 95 ? 4.781 -10.001 -14.676 1.00 95.00 95 VAL A O 1
ATOM 815 N N . PHE A 1 96 ? 4.034 -11.348 -13.040 1.00 93.69 96 PHE A N 1
ATOM 816 C CA . PHE A 1 96 ? 5.106 -12.331 -13.153 1.00 93.69 96 PHE A CA 1
ATOM 817 C C . PHE A 1 96 ? 5.115 -13.003 -14.531 1.00 93.69 96 PHE A C 1
ATOM 819 O O . PHE A 1 96 ? 6.159 -13.071 -15.184 1.00 93.69 96 PHE A O 1
ATOM 826 N N . PHE A 1 97 ? 3.949 -13.430 -15.020 1.00 95.69 97 PHE A N 1
ATOM 827 C CA . PHE A 1 97 ? 3.813 -14.000 -16.357 1.00 95.69 97 PHE A CA 1
ATOM 828 C C . PHE A 1 97 ? 4.281 -13.019 -17.437 1.00 95.69 9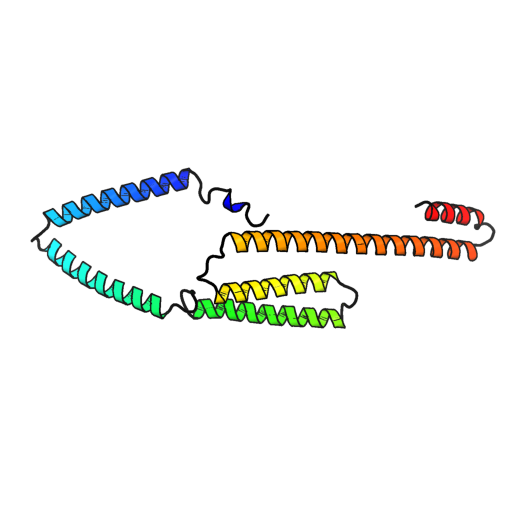7 PHE A C 1
ATOM 830 O O . PHE A 1 97 ? 5.080 -13.387 -18.302 1.00 95.69 97 PHE A O 1
ATOM 837 N N . ASN A 1 98 ? 3.842 -11.758 -17.375 1.00 92.44 98 ASN A N 1
ATOM 838 C CA . ASN A 1 98 ? 4.246 -10.753 -18.356 1.00 92.44 98 ASN A CA 1
ATOM 839 C C . ASN A 1 98 ? 5.726 -10.373 -18.251 1.00 92.44 98 ASN A C 1
ATOM 841 O O . ASN A 1 98 ? 6.368 -10.149 -19.280 1.00 92.44 98 ASN A O 1
ATOM 845 N N . LEU A 1 99 ? 6.303 -10.384 -17.047 1.00 93.00 99 LEU A N 1
ATOM 846 C CA . LEU A 1 99 ? 7.740 -10.216 -16.862 1.00 93.00 99 LEU A CA 1
ATOM 847 C C . LEU A 1 99 ? 8.502 -11.322 -17.598 1.00 93.00 99 LEU A C 1
ATOM 849 O O . LEU A 1 99 ? 9.362 -11.01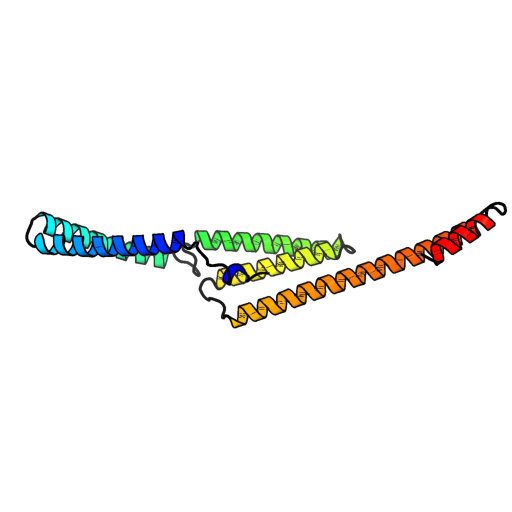7 -18.425 1.00 93.00 99 LEU A O 1
ATOM 853 N N . VAL A 1 100 ? 8.144 -12.592 -17.383 1.00 92.88 100 VAL A N 1
ATOM 854 C CA . VAL A 1 100 ? 8.759 -13.737 -18.080 1.00 92.88 100 VAL A CA 1
ATOM 855 C C . VAL A 1 100 ? 8.544 -13.647 -19.596 1.00 92.88 100 VAL A C 1
ATOM 857 O O . VAL A 1 100 ? 9.485 -13.844 -20.372 1.00 92.88 100 VAL A O 1
ATOM 860 N N . ARG A 1 101 ? 7.333 -13.288 -20.039 1.00 93.19 101 ARG A N 1
ATOM 861 C CA . ARG A 1 101 ? 6.996 -13.082 -21.458 1.00 93.19 101 ARG A CA 1
ATOM 862 C C . ARG A 1 101 ? 7.879 -12.010 -22.103 1.00 93.19 101 ARG A C 1
ATOM 864 O O . ARG A 1 101 ? 8.357 -12.220 -23.218 1.00 93.19 101 ARG A O 1
ATOM 871 N N . SER A 1 102 ? 8.186 -10.928 -21.387 1.00 92.25 102 SER A N 1
ATOM 872 C CA . SER A 1 102 ? 9.024 -9.828 -21.890 1.00 92.25 102 SER A CA 1
ATOM 873 C C . SER A 1 102 ? 10.494 -10.198 -22.116 1.00 92.25 102 SER A C 1
ATOM 875 O O . SER A 1 102 ? 11.202 -9.565 -22.907 1.00 92.25 102 SER A O 1
ATOM 877 N N . TYR A 1 103 ? 10.975 -11.263 -21.472 1.00 89.44 103 TYR A N 1
ATOM 878 C CA . TYR A 1 103 ? 12.282 -11.841 -21.787 1.00 89.44 103 TYR A CA 1
ATOM 879 C C . TYR A 1 103 ? 12.261 -12.669 -23.076 1.00 89.44 103 TYR A C 1
ATOM 881 O O . TYR A 1 103 ? 13.307 -12.847 -23.700 1.00 89.44 103 TYR A O 1
ATOM 889 N N . ARG A 1 104 ? 11.092 -13.157 -23.509 1.00 89.31 104 ARG A N 1
ATOM 890 C CA . ARG A 1 104 ? 10.947 -13.963 -24.730 1.00 89.31 104 ARG A CA 1
ATOM 891 C C . ARG A 1 104 ? 10.586 -13.120 -25.950 1.00 89.31 104 ARG A C 1
ATOM 893 O O . ARG A 1 104 ? 11.265 -13.264 -26.964 1.00 89.31 104 ARG A O 1
ATOM 900 N N . VAL A 1 105 ? 9.570 -12.259 -25.834 1.00 89.88 105 VAL A N 1
ATOM 901 C CA . VAL A 1 105 ? 8.963 -11.504 -26.948 1.00 89.88 105 VAL A CA 1
ATOM 902 C C . VAL A 1 105 ? 9.578 -10.109 -27.080 1.00 89.88 105 VAL A C 1
ATOM 904 O O . VAL A 1 105 ? 10.163 -9.783 -28.108 1.00 89.88 105 VAL A O 1
ATOM 907 N N . GLU A 1 106 ? 9.539 -9.291 -26.026 1.00 87.44 106 GLU A N 1
ATOM 908 C CA . GLU A 1 106 ? 10.022 -7.902 -26.068 1.00 87.44 106 GLU A CA 1
ATOM 909 C C . GLU A 1 106 ? 11.509 -7.771 -25.667 1.00 87.44 106 GLU A C 1
ATOM 911 O O . GLU A 1 106 ? 11.885 -6.946 -24.831 1.00 87.44 106 GLU A O 1
ATOM 916 N N . ARG A 1 107 ? 12.393 -8.582 -26.273 1.00 81.00 107 ARG A N 1
ATOM 917 C CA . ARG A 1 107 ? 13.798 -8.750 -25.830 1.00 81.00 107 ARG A CA 1
ATOM 918 C C . ARG A 1 107 ? 14.611 -7.456 -25.686 1.00 81.00 107 ARG A C 1
ATOM 920 O O . ARG A 1 107 ? 15.468 -7.383 -24.804 1.00 81.00 107 ARG A O 1
ATOM 927 N N . ASN A 1 108 ? 14.335 -6.456 -26.517 1.00 86.44 108 ASN A N 1
ATOM 928 C CA . ASN A 1 108 ? 15.064 -5.185 -26.536 1.00 86.44 108 ASN A CA 1
ATOM 929 C C . ASN A 1 108 ? 14.386 -4.080 -25.712 1.00 86.44 108 ASN A C 1
ATOM 931 O O . ASN A 1 108 ? 14.982 -3.024 -25.504 1.00 86.44 108 ASN A O 1
ATOM 935 N N . ASN A 1 109 ? 13.160 -4.301 -25.229 1.00 84.06 109 ASN A N 1
ATOM 936 C CA . ASN A 1 109 ? 12.444 -3.311 -24.438 1.00 84.06 109 ASN A CA 1
ATOM 937 C C . ASN A 1 109 ? 12.803 -3.491 -22.958 1.00 84.06 109 ASN A C 1
ATOM 939 O O . ASN A 1 109 ? 12.238 -4.312 -22.245 1.00 84.06 109 ASN A O 1
ATOM 943 N N . ILE A 1 110 ? 13.789 -2.738 -22.481 1.00 86.81 110 ILE A N 1
ATOM 944 C CA . ILE A 1 110 ? 14.171 -2.775 -21.063 1.00 86.81 110 ILE A CA 1
ATOM 945 C C . ILE A 1 110 ? 13.103 -2.081 -20.201 1.00 86.81 110 ILE A C 1
ATOM 947 O O . ILE A 1 110 ? 12.859 -2.504 -19.072 1.00 86.81 110 ILE A O 1
ATOM 951 N N . GLY A 1 111 ? 12.419 -1.069 -20.746 1.00 83.25 111 GLY A N 1
ATOM 952 C CA . GLY A 1 111 ? 11.389 -0.306 -20.039 1.00 83.25 111 GLY A CA 1
ATOM 953 C C . GLY A 1 111 ? 10.234 -1.178 -19.556 1.00 83.25 111 GLY A C 1
ATOM 954 O O . GLY A 1 111 ? 9.851 -1.090 -18.391 1.00 83.25 111 GLY A O 1
ATOM 955 N N . ILE A 1 112 ? 9.742 -2.093 -20.402 1.00 89.00 112 ILE A N 1
ATOM 956 C CA . ILE A 1 112 ? 8.655 -2.997 -20.002 1.00 89.00 112 ILE A CA 1
ATOM 957 C C . ILE A 1 112 ? 9.070 -3.889 -18.825 1.00 89.00 112 ILE A C 1
ATOM 959 O O . ILE A 1 112 ? 8.279 -4.090 -17.910 1.00 89.00 112 ILE A O 1
ATOM 963 N N . ARG A 1 113 ? 10.325 -4.356 -18.773 1.00 91.19 113 ARG A N 1
ATOM 964 C CA . ARG A 1 113 ? 10.829 -5.161 -17.647 1.00 91.19 113 ARG A CA 1
ATOM 965 C C . ARG A 1 113 ? 10.889 -4.357 -16.365 1.00 91.19 113 ARG A C 1
ATOM 967 O O . ARG A 1 113 ? 10.462 -4.854 -15.333 1.00 91.19 113 ARG A O 1
ATOM 974 N N . ILE A 1 114 ? 11.396 -3.126 -16.436 1.00 88.25 114 ILE A N 1
ATOM 975 C CA . ILE A 1 114 ? 11.472 -2.231 -15.276 1.00 88.25 114 ILE A CA 1
ATOM 976 C C . ILE A 1 114 ? 10.072 -2.012 -14.697 1.00 88.25 114 ILE A C 1
ATOM 978 O O . ILE A 1 114 ? 9.892 -2.177 -13.494 1.00 88.25 114 ILE A O 1
ATOM 982 N N . ILE A 1 115 ? 9.074 -1.728 -15.541 1.00 89.94 115 ILE A N 1
ATOM 983 C CA . ILE A 1 115 ? 7.682 -1.553 -15.097 1.00 89.94 115 ILE A CA 1
ATOM 984 C C . ILE A 1 115 ? 7.177 -2.809 -14.380 1.00 89.94 115 ILE A C 1
ATOM 986 O O . ILE A 1 115 ? 6.641 -2.714 -13.279 1.00 89.94 115 ILE A O 1
ATOM 990 N N . HIS A 1 116 ? 7.388 -3.993 -14.959 1.00 91.75 116 HIS A N 1
ATOM 991 C CA . HIS A 1 116 ? 6.950 -5.237 -14.329 1.00 91.75 116 HIS A CA 1
ATOM 992 C C . HIS A 1 116 ? 7.705 -5.536 -13.029 1.00 91.75 116 HIS A C 1
ATOM 994 O O . HIS A 1 116 ? 7.083 -6.009 -12.087 1.00 91.75 116 HIS A O 1
ATOM 1000 N N . TYR A 1 117 ? 8.999 -5.217 -12.919 1.00 88.94 117 TYR A N 1
ATOM 1001 C CA . TYR A 1 117 ? 9.731 -5.322 -11.651 1.00 88.94 117 TYR A CA 1
ATOM 1002 C C . TYR A 1 117 ? 9.167 -4.392 -10.575 1.00 88.94 117 TYR A C 1
ATOM 1004 O O . TYR A 1 117 ? 9.021 -4.814 -9.430 1.00 88.94 117 TYR A O 1
ATOM 1012 N N . VAL A 1 118 ? 8.813 -3.154 -10.931 1.00 88.62 118 VAL A N 1
ATOM 1013 C CA . VAL A 1 118 ? 8.174 -2.206 -10.004 1.00 88.62 118 VAL A CA 1
ATOM 1014 C C . VAL A 1 118 ? 6.810 -2.731 -9.548 1.00 88.62 118 VAL A C 1
ATOM 1016 O O . VAL A 1 118 ? 6.518 -2.713 -8.354 1.00 88.62 118 VAL A O 1
ATOM 1019 N N . LEU A 1 119 ? 5.998 -3.259 -10.467 1.00 91.00 119 LEU A N 1
ATOM 1020 C CA . LEU A 1 119 ? 4.709 -3.871 -10.128 1.00 91.00 119 LEU A CA 1
ATOM 1021 C C . LEU A 1 119 ? 4.870 -5.135 -9.271 1.00 91.00 119 LEU A C 1
ATOM 1023 O O . LEU A 1 119 ? 4.083 -5.361 -8.355 1.00 91.00 119 LEU A O 1
ATOM 1027 N N . LEU A 1 120 ? 5.902 -5.943 -9.526 1.00 92.69 120 LEU A N 1
ATOM 1028 C CA . LEU A 1 120 ? 6.208 -7.130 -8.729 1.00 92.69 120 LEU A CA 1
ATOM 1029 C C . LEU A 1 120 ? 6.595 -6.726 -7.301 1.00 92.69 120 LEU A C 1
ATOM 1031 O O . LEU A 1 120 ? 6.096 -7.302 -6.337 1.00 92.69 120 LEU A O 1
ATOM 1035 N N . PHE A 1 121 ? 7.433 -5.693 -7.164 1.00 89.75 121 PHE A N 1
ATOM 1036 C CA . PHE A 1 121 ? 7.792 -5.109 -5.873 1.00 89.75 121 PHE A CA 1
ATOM 1037 C C . PHE A 1 121 ? 6.561 -4.575 -5.131 1.00 89.75 121 PHE A C 1
ATOM 1039 O O . PHE A 1 121 ? 6.407 -4.838 -3.940 1.00 89.75 121 PHE A O 1
ATOM 1046 N N . TYR A 1 122 ? 5.648 -3.901 -5.835 1.00 87.62 122 TYR A N 1
ATOM 1047 C CA . TYR A 1 122 ? 4.368 -3.472 -5.270 1.00 87.62 122 TYR A CA 1
ATOM 1048 C C . TYR A 1 122 ? 3.530 -4.655 -4.762 1.00 87.62 122 TYR A C 1
ATOM 1050 O O . TYR A 1 122 ? 3.014 -4.594 -3.650 1.00 87.62 122 TYR A O 1
ATOM 1058 N N . CYS A 1 123 ? 3.445 -5.760 -5.511 1.00 92.75 123 CYS A N 1
ATOM 1059 C CA . CYS A 1 123 ? 2.735 -6.962 -5.059 1.00 92.75 123 CYS A CA 1
ATOM 1060 C C . CYS A 1 123 ? 3.369 -7.559 -3.795 1.00 92.75 123 CYS A C 1
ATOM 1062 O O . CYS A 1 123 ? 2.656 -7.914 -2.862 1.00 92.75 123 CYS A O 1
ATOM 1064 N N . PHE A 1 124 ? 4.703 -7.631 -3.723 1.00 90.12 124 PHE A N 1
ATOM 1065 C CA . PHE A 1 124 ? 5.395 -8.073 -2.507 1.00 90.12 124 PHE A CA 1
ATOM 1066 C C . PHE A 1 124 ? 5.124 -7.155 -1.317 1.00 90.12 124 PHE A C 1
ATOM 1068 O O . PHE A 1 124 ? 4.923 -7.641 -0.205 1.00 90.12 124 PHE A O 1
ATOM 1075 N N . PHE A 1 125 ? 5.082 -5.844 -1.548 1.00 87.56 125 PHE A N 1
ATOM 1076 C CA . PHE A 1 125 ? 4.715 -4.882 -0.517 1.00 87.56 125 PHE A CA 1
ATOM 1077 C C . PHE A 1 125 ? 3.266 -5.075 -0.048 1.00 87.56 125 PHE A C 1
ATOM 1079 O O . PHE A 1 125 ? 3.013 -5.061 1.152 1.00 87.56 125 PHE A O 1
ATOM 1086 N N . GLN A 1 126 ? 2.332 -5.337 -0.964 1.00 89.12 126 GLN A N 1
ATOM 1087 C CA . GLN A 1 126 ? 0.943 -5.641 -0.614 1.00 89.12 126 GLN A CA 1
ATOM 1088 C C . GLN A 1 126 ? 0.815 -6.941 0.178 1.00 89.12 126 GLN A C 1
ATOM 1090 O O . GLN A 1 126 ? 0.156 -6.959 1.213 1.00 89.12 126 GLN A O 1
ATOM 1095 N N . PHE A 1 127 ? 1.505 -8.011 -0.227 1.00 90.75 127 PHE A N 1
ATOM 1096 C CA . PHE A 1 127 ? 1.557 -9.237 0.571 1.00 90.75 127 PHE A CA 1
ATOM 1097 C C . PHE A 1 127 ? 2.100 -8.973 1.968 1.00 90.75 127 PHE A C 1
ATOM 1099 O O . PHE A 1 127 ? 1.511 -9.418 2.951 1.00 90.75 127 PHE A O 1
ATOM 1106 N N . PHE A 1 128 ? 3.194 -8.216 2.068 1.00 86.31 128 PHE A N 1
ATOM 1107 C CA . PHE A 1 128 ? 3.726 -7.814 3.359 1.00 86.31 128 PHE A CA 1
ATOM 1108 C C . PHE A 1 128 ? 2.653 -7.099 4.189 1.00 86.31 128 PHE A C 1
ATOM 1110 O O . PHE A 1 128 ? 2.430 -7.487 5.332 1.00 86.31 128 PHE A O 1
ATOM 1117 N N . TRP A 1 129 ? 1.961 -6.113 3.613 1.00 84.50 129 TRP A N 1
ATOM 1118 C CA . TRP A 1 129 ? 0.921 -5.346 4.298 1.00 84.50 129 TRP A CA 1
ATOM 1119 C C . TRP A 1 129 ? -0.236 -6.228 4.777 1.00 84.50 129 TRP A C 1
ATOM 1121 O O . TRP A 1 129 ? -0.599 -6.167 5.948 1.00 84.50 129 TRP A O 1
ATOM 1131 N N . ILE A 1 130 ? -0.745 -7.111 3.915 1.00 88.19 130 ILE A N 1
ATOM 1132 C CA . ILE A 1 130 ? -1.834 -8.051 4.226 1.00 88.19 130 ILE A CA 1
ATOM 1133 C C . ILE A 1 130 ? -1.481 -8.943 5.426 1.00 88.19 130 ILE A C 1
ATOM 1135 O O . ILE A 1 130 ? -2.334 -9.206 6.270 1.00 88.19 130 ILE A O 1
ATOM 1139 N N . PHE A 1 131 ? -0.228 -9.387 5.545 1.00 84.94 131 PHE A N 1
ATOM 1140 C CA . PHE A 1 131 ? 0.204 -10.238 6.661 1.00 84.94 131 PHE A CA 1
ATOM 1141 C C . PHE A 1 131 ? 0.734 -9.461 7.882 1.00 84.94 131 PHE A C 1
ATOM 1143 O O . PHE A 1 131 ? 0.948 -10.059 8.940 1.00 84.94 131 PHE A O 1
ATOM 1150 N N . LYS A 1 132 ? 0.969 -8.147 7.764 1.00 79.00 132 LYS A N 1
ATOM 1151 C CA . LYS A 1 132 ? 1.558 -7.288 8.812 1.00 79.00 132 LYS A CA 1
ATOM 1152 C C . LYS A 1 132 ? 0.691 -6.083 9.186 1.00 79.00 132 LYS A C 1
ATOM 1154 O O . LYS A 1 132 ? 1.202 -5.158 9.810 1.00 79.00 132 LYS A O 1
ATOM 1159 N N . THR A 1 133 ? -0.611 -6.139 8.926 1.00 65.62 133 THR A N 1
ATOM 1160 C CA . THR A 1 133 ? -1.666 -5.144 9.237 1.00 65.62 133 THR A CA 1
ATOM 1161 C C . THR A 1 133 ? -1.674 -4.581 10.670 1.00 65.62 133 THR A C 1
ATOM 1163 O O . THR A 1 133 ? -2.401 -3.633 10.938 1.00 65.62 133 THR A O 1
ATOM 1166 N N . LEU A 1 134 ? -0.885 -5.128 11.602 1.00 56.41 134 LEU A N 1
ATOM 1167 C CA . LEU A 1 134 ? -0.828 -4.717 13.011 1.00 56.41 134 LEU A CA 1
ATOM 1168 C C . LEU A 1 134 ? 0.552 -4.238 13.489 1.00 56.41 134 LEU A C 1
ATOM 1170 O O . LEU A 1 134 ? 0.696 -3.908 14.665 1.00 56.41 134 LEU A O 1
ATOM 1174 N N . ALA A 1 135 ? 1.570 -4.209 12.627 1.00 59.69 135 ALA A N 1
ATOM 1175 C CA . ALA A 1 135 ? 2.884 -3.695 12.994 1.00 59.69 135 ALA A CA 1
ATOM 1176 C C . ALA A 1 135 ? 3.114 -2.353 12.301 1.00 59.69 135 ALA A C 1
ATOM 1178 O O . ALA A 1 135 ? 3.563 -2.319 11.156 1.00 59.69 135 ALA A O 1
ATOM 1179 N N . ASP A 1 136 ? 2.839 -1.256 13.012 1.00 63.19 136 ASP A N 1
ATOM 1180 C CA . ASP A 1 136 ? 3.396 0.039 12.633 1.00 63.19 136 ASP A CA 1
ATOM 1181 C C . ASP A 1 136 ? 4.903 -0.140 12.452 1.00 63.19 136 ASP A C 1
ATOM 1183 O O . ASP A 1 136 ? 5.624 -0.571 13.361 1.00 63.19 136 ASP A O 1
ATOM 1187 N N . PHE A 1 137 ? 5.384 0.140 11.244 1.00 66.56 137 PHE A N 1
ATOM 1188 C CA . PHE A 1 137 ? 6.810 0.135 10.990 1.00 66.56 137 PHE A CA 1
ATOM 1189 C C . PHE A 1 137 ? 7.480 1.126 11.938 1.00 66.56 137 PHE A C 1
ATOM 1191 O O . PHE A 1 137 ? 6.997 2.235 12.171 1.00 66.56 137 PHE A O 1
ATOM 1198 N N . SER A 1 138 ? 8.629 0.740 12.489 1.00 73.12 138 SER A N 1
ATOM 1199 C CA . SER A 1 138 ? 9.419 1.686 13.264 1.00 73.12 138 SER A CA 1
ATOM 1200 C C . SER A 1 138 ? 9.805 2.874 12.375 1.00 73.12 138 SER A C 1
ATOM 1202 O O . SER A 1 138 ? 10.027 2.721 11.172 1.00 73.12 138 SER A O 1
ATOM 1204 N N . LYS A 1 139 ? 9.953 4.068 12.961 1.00 75.38 139 LYS A N 1
ATOM 1205 C CA . LYS A 1 139 ? 10.431 5.264 12.235 1.00 75.38 139 LYS A CA 1
ATOM 1206 C C . LYS A 1 139 ? 11.700 4.981 11.414 1.00 75.38 139 LYS A C 1
ATOM 1208 O O . LYS A 1 139 ? 11.871 5.507 10.322 1.00 75.38 139 LYS A O 1
ATOM 1213 N N . LEU A 1 140 ? 12.561 4.092 11.913 1.00 77.38 140 LEU A N 1
ATOM 1214 C CA . LEU A 1 140 ? 13.778 3.647 11.238 1.00 77.38 140 LEU A CA 1
ATOM 1215 C C . LEU A 1 140 ? 13.503 2.893 9.925 1.00 77.38 140 LEU A C 1
ATOM 1217 O O . LEU A 1 140 ? 14.178 3.153 8.933 1.00 77.38 140 LEU A O 1
ATOM 1221 N N . MET A 1 141 ? 12.500 2.013 9.886 1.00 74.31 141 MET A N 1
ATOM 1222 C CA . MET A 1 141 ? 12.085 1.329 8.653 1.00 74.31 141 MET A CA 1
ATOM 1223 C C . MET A 1 141 ? 11.627 2.330 7.588 1.00 74.31 141 MET A C 1
ATOM 1225 O O . MET A 1 141 ? 12.031 2.212 6.433 1.00 74.31 141 MET A O 1
ATOM 1229 N N . TYR A 1 142 ? 10.866 3.357 7.972 1.00 73.06 142 TYR A N 1
ATOM 1230 C CA . TYR A 1 142 ? 10.446 4.410 7.045 1.00 73.06 142 TYR A CA 1
ATOM 1231 C C . TYR A 1 142 ? 11.638 5.184 6.457 1.00 73.06 142 TYR A C 1
ATOM 1233 O O . TYR A 1 142 ? 11.688 5.418 5.244 1.00 73.06 142 TYR A O 1
ATOM 1241 N N . TYR A 1 143 ? 12.652 5.508 7.269 1.00 77.12 143 TYR A N 1
ATOM 1242 C CA . TYR A 1 143 ? 13.890 6.118 6.769 1.00 77.12 143 TYR A CA 1
ATOM 1243 C C . TYR A 1 143 ? 14.657 5.194 5.818 1.00 77.12 143 TYR A C 1
ATOM 1245 O O . TYR A 1 143 ? 15.086 5.640 4.753 1.00 77.12 143 TYR A O 1
ATOM 1253 N N . LEU A 1 144 ? 14.780 3.906 6.149 1.00 77.69 144 LEU A N 1
ATOM 1254 C CA . LEU A 1 144 ? 15.449 2.928 5.287 1.00 77.69 144 LEU A CA 1
ATOM 1255 C C . LEU A 1 144 ? 14.723 2.751 3.948 1.00 77.69 144 LEU A C 1
ATOM 1257 O O . LEU A 1 144 ? 15.371 2.770 2.902 1.00 77.69 144 LEU A O 1
ATOM 1261 N N . PHE A 1 145 ? 13.390 2.666 3.949 1.00 76.06 145 PHE A N 1
ATOM 1262 C CA . PHE A 1 145 ? 12.598 2.621 2.717 1.00 76.06 145 PHE A CA 1
ATOM 1263 C C . PHE A 1 145 ? 12.741 3.903 1.892 1.00 76.06 145 PHE A C 1
ATOM 1265 O O . PHE A 1 145 ? 12.824 3.845 0.663 1.00 76.06 145 PHE A O 1
ATOM 1272 N N . THR A 1 146 ? 12.814 5.067 2.539 1.00 79.38 146 THR A N 1
ATOM 1273 C CA . THR A 1 146 ? 13.017 6.351 1.848 1.00 79.38 146 THR A CA 1
ATOM 1274 C C . THR A 1 146 ? 14.390 6.423 1.187 1.00 79.38 146 THR A C 1
ATOM 1276 O O . THR A 1 146 ? 14.494 6.782 0.014 1.00 79.38 146 THR A O 1
ATOM 1279 N N . LEU A 1 147 ? 15.446 6.056 1.915 1.00 81.00 147 LEU A N 1
ATOM 1280 C CA . LEU A 1 147 ? 16.811 6.049 1.390 1.00 81.00 147 LEU A CA 1
ATOM 1281 C C . LEU A 1 147 ? 16.963 5.013 0.275 1.00 81.00 147 LEU A C 1
ATOM 1283 O O . LEU A 1 147 ? 17.485 5.336 -0.791 1.00 81.00 147 LEU A O 1
ATOM 1287 N N . GLY A 1 148 ? 16.430 3.807 0.483 1.00 78.44 148 GLY A N 1
ATOM 1288 C CA . GLY A 1 148 ? 16.423 2.743 -0.514 1.00 78.44 148 GLY A CA 1
ATOM 1289 C C . GLY A 1 148 ? 15.694 3.158 -1.791 1.00 78.44 148 GLY A C 1
ATOM 1290 O O . GLY A 1 148 ? 16.267 3.087 -2.875 1.00 78.44 148 GLY A O 1
ATOM 1291 N N . SER A 1 149 ? 14.461 3.661 -1.682 1.00 73.75 149 SER A N 1
ATOM 1292 C CA . SER A 1 149 ? 13.690 4.116 -2.850 1.00 73.75 149 SER A CA 1
ATOM 1293 C C . SER A 1 149 ? 14.371 5.273 -3.585 1.00 73.75 149 SER A C 1
ATOM 1295 O O . SER A 1 149 ? 14.449 5.246 -4.812 1.00 73.75 149 SER A O 1
ATOM 1297 N N . THR A 1 150 ? 14.939 6.243 -2.863 1.00 83.88 150 THR A N 1
ATOM 1298 C CA . THR A 1 150 ? 15.696 7.352 -3.468 1.00 83.88 150 THR A CA 1
ATOM 1299 C C . THR A 1 150 ? 16.922 6.841 -4.225 1.00 83.88 150 THR A C 1
ATOM 1301 O O . THR A 1 150 ? 17.158 7.255 -5.361 1.00 83.88 150 THR A O 1
ATOM 1304 N N . TYR A 1 151 ? 17.663 5.896 -3.640 1.00 83.88 151 TYR A N 1
ATOM 1305 C CA . TYR A 1 151 ? 18.803 5.253 -4.289 1.00 83.88 151 TYR A CA 1
ATOM 1306 C C . TYR A 1 151 ? 18.393 4.517 -5.572 1.00 83.88 151 TYR A C 1
ATOM 1308 O O . TYR A 1 151 ? 19.020 4.708 -6.613 1.00 83.88 151 TYR A O 1
ATOM 1316 N N . PHE A 1 152 ? 17.306 3.739 -5.541 1.00 75.31 152 PHE A N 1
ATOM 1317 C CA . PHE A 1 152 ? 16.805 3.038 -6.728 1.00 75.31 152 PHE A CA 1
ATOM 1318 C C . PHE A 1 152 ? 16.339 3.993 -7.830 1.00 75.31 152 PHE A C 1
ATOM 1320 O O . PHE A 1 152 ? 16.624 3.746 -9.003 1.00 75.31 152 PHE A O 1
ATOM 1327 N N . VAL A 1 153 ? 15.673 5.097 -7.479 1.00 77.31 153 VAL A N 1
ATOM 1328 C CA . VAL A 1 153 ? 15.279 6.130 -8.451 1.00 77.31 153 VAL A CA 1
ATOM 1329 C C . VAL A 1 153 ? 16.514 6.774 -9.082 1.00 77.31 153 VAL A C 1
ATOM 1331 O O . VAL A 1 153 ? 16.589 6.871 -10.307 1.00 77.31 153 VAL A O 1
ATOM 1334 N N . ALA A 1 154 ? 17.511 7.155 -8.278 1.00 84.56 154 ALA A N 1
ATOM 1335 C CA . ALA A 1 154 ? 18.761 7.720 -8.785 1.00 84.56 154 ALA A CA 1
ATOM 1336 C C . ALA A 1 154 ? 19.495 6.738 -9.715 1.00 84.56 154 ALA A C 1
ATOM 1338 O O . ALA A 1 154 ? 19.943 7.122 -10.798 1.00 84.56 154 ALA A O 1
ATOM 1339 N N . LEU A 1 155 ? 19.553 5.456 -9.339 1.00 80.75 155 LEU A N 1
ATOM 1340 C CA . LEU A 1 155 ? 20.137 4.395 -10.158 1.00 80.75 155 LEU A CA 1
ATOM 1341 C C . LEU A 1 155 ? 19.387 4.234 -11.490 1.00 80.75 155 LEU A C 1
ATOM 1343 O O . LEU A 1 155 ? 20.018 4.132 -12.541 1.00 80.75 155 LEU A O 1
ATOM 1347 N N . ALA A 1 156 ? 18.053 4.241 -11.467 1.00 72.69 156 ALA A N 1
ATOM 1348 C CA . ALA A 1 156 ? 17.230 4.125 -12.668 1.00 72.69 156 ALA A CA 1
ATOM 1349 C C . ALA A 1 156 ? 17.465 5.296 -13.636 1.00 72.69 156 ALA A C 1
ATOM 1351 O O . ALA A 1 156 ? 17.672 5.068 -14.831 1.00 72.69 156 ALA A O 1
ATOM 1352 N N . VAL A 1 157 ? 17.506 6.531 -13.122 1.00 84.69 157 VAL A N 1
ATOM 1353 C CA . VAL A 1 157 ? 17.826 7.734 -13.912 1.00 84.69 157 VAL A CA 1
ATOM 1354 C C . VAL A 1 157 ? 19.228 7.629 -14.512 1.00 84.69 157 VAL A C 1
ATOM 1356 O O . VAL A 1 157 ? 19.408 7.882 -15.704 1.00 84.69 157 VAL A O 1
ATOM 1359 N N . TRP A 1 158 ? 20.212 7.191 -13.726 1.00 86.50 158 TRP A N 1
ATOM 1360 C CA . TRP A 1 158 ? 21.582 7.010 -14.204 1.00 86.50 158 TRP A CA 1
ATOM 1361 C C . TRP A 1 158 ? 21.687 5.960 -15.322 1.00 86.50 158 TRP A C 1
ATOM 1363 O O . TRP A 1 158 ? 22.324 6.209 -16.349 1.00 86.50 158 TRP A O 1
ATOM 1373 N N . ILE A 1 159 ? 21.030 4.803 -15.169 1.00 77.44 159 ILE A N 1
ATOM 1374 C CA . ILE A 1 159 ? 20.993 3.757 -16.205 1.00 77.44 159 ILE A CA 1
ATOM 1375 C C . ILE A 1 159 ? 20.333 4.290 -17.480 1.00 77.44 159 ILE A C 1
ATOM 1377 O O . ILE A 1 159 ? 20.853 4.062 -18.576 1.00 77.44 159 ILE A O 1
ATOM 1381 N N . TYR A 1 160 ? 19.211 5.000 -17.346 1.00 81.44 160 TYR A N 1
ATOM 1382 C CA . TYR A 1 160 ? 18.495 5.587 -18.475 1.00 81.44 160 TYR A CA 1
ATOM 1383 C C . TYR A 1 160 ? 19.371 6.581 -19.245 1.00 81.44 160 TYR A C 1
ATOM 1385 O O . TYR A 1 160 ? 19.513 6.464 -20.464 1.00 81.44 160 TYR A O 1
ATOM 1393 N N . GLU A 1 161 ? 20.030 7.502 -18.540 1.00 85.38 161 GLU A N 1
ATOM 1394 C CA . GLU A 1 161 ? 20.912 8.496 -19.154 1.00 85.38 161 GLU A CA 1
ATOM 1395 C C . GLU A 1 161 ? 22.085 7.822 -19.882 1.00 85.38 161 GLU A C 1
ATOM 1397 O O . GLU A 1 161 ? 22.371 8.128 -21.042 1.00 85.38 161 GLU A O 1
ATOM 1402 N N . LYS A 1 162 ? 22.702 6.812 -19.257 1.00 83.12 162 LYS A N 1
ATOM 1403 C CA . LYS A 1 162 ? 23.788 6.034 -19.868 1.00 83.12 162 LYS A CA 1
ATOM 1404 C C . LYS A 1 162 ? 23.342 5.317 -21.145 1.00 83.12 162 LYS A C 1
ATOM 1406 O O . LYS A 1 162 ? 24.087 5.291 -22.129 1.00 83.12 162 LYS A O 1
ATOM 1411 N N . GLN A 1 163 ? 22.140 4.739 -21.160 1.00 78.75 163 GLN A N 1
ATOM 1412 C CA . GLN A 1 163 ? 21.588 4.117 -22.366 1.00 78.75 163 GLN A CA 1
ATOM 1413 C C . GLN A 1 163 ? 21.294 5.151 -23.453 1.00 78.75 163 GLN A C 1
ATOM 1415 O O . GLN A 1 163 ? 21.632 4.911 -24.614 1.00 78.75 163 GLN A O 1
ATOM 1420 N N . ARG A 1 164 ? 20.742 6.314 -23.087 1.00 81.31 164 ARG A N 1
ATOM 1421 C CA . ARG A 1 164 ? 20.472 7.409 -24.026 1.00 81.31 164 ARG A CA 1
ATOM 1422 C C . ARG A 1 164 ? 21.752 7.875 -24.714 1.00 81.31 164 ARG A C 1
ATOM 1424 O O . ARG A 1 164 ? 21.790 7.933 -25.940 1.00 81.31 164 ARG A O 1
ATOM 1431 N N . VAL A 1 165 ? 22.818 8.118 -23.949 1.00 88.06 165 VAL A N 1
ATOM 1432 C CA . VAL A 1 165 ? 24.131 8.507 -24.491 1.00 88.06 165 VAL A CA 1
ATOM 1433 C C . VAL A 1 165 ? 24.680 7.435 -25.433 1.00 88.06 165 VAL A C 1
ATOM 1435 O O . VAL A 1 165 ? 25.146 7.759 -26.524 1.00 88.06 165 VAL A O 1
ATOM 1438 N N . LYS A 1 166 ? 24.575 6.150 -25.066 1.00 84.00 166 LYS A N 1
ATOM 1439 C CA . LYS A 1 166 ? 25.025 5.041 -25.922 1.00 84.00 166 LYS A CA 1
ATOM 1440 C C . LYS A 1 166 ? 24.262 4.989 -27.250 1.00 84.00 166 LYS A C 1
ATOM 1442 O O . LYS A 1 166 ? 24.880 4.793 -28.294 1.00 84.00 166 LYS A O 1
ATOM 1447 N N . ILE A 1 167 ? 22.942 5.174 -27.218 1.00 84.00 167 ILE A N 1
ATOM 1448 C CA . ILE A 1 167 ? 22.100 5.199 -28.423 1.00 84.00 167 ILE A CA 1
ATOM 1449 C C . ILE A 1 167 ? 22.449 6.410 -29.294 1.00 84.00 167 ILE A C 1
ATOM 1451 O O . ILE A 1 167 ? 22.658 6.245 -30.492 1.00 84.00 167 ILE A O 1
ATOM 1455 N N . ILE A 1 168 ? 22.577 7.603 -28.703 1.00 85.94 168 ILE A N 1
ATOM 1456 C CA . ILE A 1 168 ? 22.955 8.826 -29.428 1.00 85.94 168 ILE A CA 1
ATOM 1457 C C . ILE A 1 168 ? 24.325 8.661 -30.092 1.00 85.94 168 ILE A C 1
ATOM 1459 O O . ILE A 1 168 ? 24.472 8.981 -31.268 1.00 85.94 168 ILE A O 1
ATOM 1463 N N . SER A 1 169 ? 25.310 8.125 -29.367 1.00 86.69 169 SER A N 1
ATOM 1464 C CA . SER A 1 169 ? 26.654 7.874 -29.900 1.00 86.69 169 SER A CA 1
ATOM 1465 C C . SER A 1 169 ? 26.618 6.915 -31.093 1.00 86.69 169 SER A C 1
ATOM 1467 O O . SER A 1 169 ? 27.154 7.229 -32.155 1.00 86.69 169 SER A O 1
ATOM 1469 N N . LYS A 1 170 ? 25.882 5.802 -30.972 1.00 89.19 170 LYS A N 1
ATOM 1470 C CA . LYS A 1 170 ? 25.711 4.843 -32.070 1.00 89.19 170 LYS A CA 1
ATOM 1471 C C . LYS A 1 170 ? 25.034 5.477 -33.292 1.00 89.19 170 LYS A C 1
ATOM 1473 O O . LYS A 1 170 ? 25.502 5.299 -34.409 1.00 89.19 170 LYS A O 1
ATOM 1478 N N . LEU A 1 171 ? 23.976 6.265 -33.088 1.00 87.12 171 LEU A N 1
ATOM 1479 C CA . LEU A 1 171 ? 23.277 6.962 -34.176 1.00 87.12 171 LEU A CA 1
ATOM 1480 C C . LEU A 1 171 ? 24.161 8.008 -34.870 1.00 87.12 171 LEU A C 1
ATOM 1482 O O . LEU A 1 171 ? 24.053 8.188 -36.084 1.00 87.12 171 LEU A O 1
ATOM 1486 N N . LYS A 1 172 ? 25.040 8.692 -34.125 1.00 86.69 172 LYS A N 1
ATOM 1487 C CA . LYS A 1 172 ? 26.041 9.600 -34.702 1.00 86.69 172 LYS A CA 1
ATOM 1488 C C . LYS A 1 172 ? 27.045 8.841 -35.568 1.00 86.69 172 LYS A C 1
ATOM 1490 O O . LYS A 1 172 ? 27.296 9.251 -36.699 1.00 86.69 172 LYS A O 1
ATOM 1495 N N . GLU A 1 173 ? 27.566 7.720 -35.075 1.00 87.06 173 GLU A N 1
ATOM 1496 C CA . GLU A 1 173 ? 28.503 6.876 -35.824 1.00 87.06 173 GLU A CA 1
ATOM 1497 C C . GLU A 1 173 ? 27.867 6.325 -37.112 1.00 87.06 173 GLU A C 1
ATOM 1499 O O . GLU A 1 173 ? 28.455 6.422 -38.193 1.00 87.06 173 GLU A O 1
ATOM 1504 N N . ASP A 1 174 ? 26.632 5.825 -37.023 1.00 87.62 174 ASP A N 1
ATOM 1505 C CA . ASP A 1 174 ? 25.884 5.304 -38.169 1.00 87.62 174 ASP A CA 1
ATOM 1506 C C . ASP A 1 174 ? 25.598 6.406 -39.204 1.00 87.62 174 ASP A C 1
ATOM 1508 O O . ASP A 1 174 ? 25.749 6.172 -40.404 1.00 87.62 174 ASP A O 1
ATOM 1512 N N . ARG A 1 175 ? 25.279 7.636 -38.772 1.00 86.62 175 ARG A N 1
ATOM 1513 C CA . ARG A 1 175 ? 25.123 8.797 -39.672 1.00 86.62 175 ARG A CA 1
ATOM 1514 C C . ARG A 1 175 ? 26.405 9.142 -40.424 1.00 86.62 175 ARG A C 1
ATOM 1516 O O . ARG A 1 175 ? 26.348 9.426 -41.624 1.00 86.62 175 ARG A O 1
ATOM 1523 N N . VAL A 1 176 ? 27.549 9.130 -39.741 1.00 85.50 176 VAL A N 1
ATOM 1524 C CA . VAL A 1 176 ? 28.854 9.392 -40.367 1.00 85.50 176 VAL A CA 1
ATOM 1525 C C . VAL A 1 176 ? 29.165 8.306 -41.399 1.00 85.50 176 VAL A C 1
ATOM 1527 O O . VAL A 1 176 ? 29.482 8.631 -42.545 1.00 85.50 176 VAL A O 1
ATOM 1530 N N . LYS A 1 177 ? 28.981 7.026 -41.046 1.00 87.31 177 LYS A N 1
ATOM 1531 C CA . LYS A 1 177 ? 29.158 5.894 -41.975 1.00 87.31 177 LYS A CA 1
ATOM 1532 C C . LYS A 1 177 ? 28.258 6.010 -43.203 1.00 87.31 177 LYS A C 1
ATOM 1534 O O . LYS A 1 177 ? 28.740 5.835 -44.321 1.00 87.31 177 LYS A O 1
ATOM 1539 N N . LEU A 1 178 ? 26.981 6.346 -43.015 1.00 86.25 178 LEU A N 1
ATOM 1540 C CA . LEU A 1 178 ? 26.030 6.517 -44.116 1.00 86.25 178 LEU A CA 1
ATOM 1541 C C . LEU A 1 178 ? 26.447 7.660 -45.053 1.00 86.25 178 LEU A C 1
ATOM 1543 O O . LEU A 1 178 ? 26.339 7.530 -46.269 1.00 86.25 178 LEU A O 1
ATOM 1547 N N . SER A 1 179 ? 26.967 8.756 -44.492 1.00 84.88 179 SER A N 1
ATOM 1548 C CA . SER A 1 179 ? 27.437 9.914 -45.261 1.00 84.88 179 SER A CA 1
ATOM 1549 C C . SER A 1 179 ? 28.684 9.573 -46.086 1.00 84.88 179 SER A C 1
ATOM 1551 O O . SER A 1 179 ? 28.750 9.912 -47.267 1.00 84.88 179 SER A O 1
ATOM 1553 N N . PHE A 1 180 ? 29.640 8.829 -45.513 1.00 85.50 180 PHE A N 1
ATOM 1554 C CA . PHE A 1 180 ? 30.792 8.303 -46.257 1.00 85.50 180 PHE A CA 1
ATOM 1555 C C . PHE A 1 180 ? 30.379 7.320 -47.356 1.00 85.50 180 PHE A C 1
ATOM 1557 O O . PHE A 1 180 ? 30.934 7.360 -48.454 1.00 85.50 180 PHE A O 1
ATOM 1564 N N . TYR A 1 181 ? 29.393 6.461 -47.087 1.00 87.50 181 TYR A N 1
ATOM 1565 C CA . TYR A 1 181 ? 28.842 5.560 -48.097 1.00 87.50 181 TYR A CA 1
ATOM 1566 C C . TYR A 1 181 ? 28.194 6.359 -49.238 1.00 87.50 181 TYR A C 1
ATOM 1568 O O . TYR A 1 181 ? 28.528 6.144 -50.398 1.00 87.50 181 TYR A O 1
ATOM 1576 N N . GLY A 1 182 ? 27.357 7.351 -48.923 1.00 84.12 182 GLY A N 1
ATOM 1577 C CA . GLY A 1 182 ? 26.745 8.243 -49.912 1.00 84.12 182 GLY A CA 1
ATOM 1578 C C . GLY A 1 182 ? 27.771 8.978 -50.777 1.00 84.12 182 GLY A C 1
ATOM 1579 O O . GLY A 1 182 ? 27.613 9.028 -51.992 1.00 84.12 182 GLY A O 1
ATOM 1580 N N . MET A 1 183 ? 28.863 9.467 -50.182 1.00 86.69 183 MET A N 1
ATOM 1581 C CA . MET A 1 183 ? 29.974 10.092 -50.911 1.00 86.69 183 MET A CA 1
ATOM 1582 C C . MET A 1 183 ? 30.692 9.103 -51.842 1.00 86.69 183 MET A C 1
ATOM 1584 O O . MET A 1 183 ? 31.008 9.450 -52.978 1.00 86.69 183 MET A O 1
ATOM 1588 N N . LYS A 1 184 ? 30.931 7.865 -51.384 1.00 86.88 184 LYS A N 1
ATOM 1589 C CA . LYS A 1 184 ? 31.620 6.823 -52.165 1.00 86.88 184 LYS A CA 1
ATOM 1590 C C . LYS A 1 184 ? 30.870 6.462 -53.453 1.00 86.88 184 LYS A C 1
ATOM 1592 O O . LYS A 1 184 ? 31.516 6.168 -54.453 1.00 86.88 184 LYS A O 1
ATOM 1597 N N . TYR A 1 185 ? 29.537 6.492 -53.425 1.00 88.19 185 TYR A N 1
ATOM 1598 C CA . TYR A 1 185 ? 28.683 6.137 -54.567 1.00 88.19 185 TYR A CA 1
ATOM 1599 C C . TYR A 1 185 ? 28.028 7.347 -55.253 1.00 88.19 185 TYR A C 1
ATOM 1601 O O . TYR A 1 185 ? 27.176 7.173 -56.125 1.00 88.19 185 TYR A O 1
ATOM 1609 N N . ALA A 1 186 ? 28.405 8.573 -54.885 1.00 84.69 186 ALA A N 1
ATOM 1610 C CA . ALA A 1 186 ? 27.923 9.772 -55.556 1.00 84.69 186 ALA A CA 1
ATOM 1611 C C . ALA A 1 186 ? 28.543 9.910 -56.956 1.00 84.69 186 ALA A C 1
ATOM 1613 O O . ALA A 1 186 ? 29.711 9.581 -57.176 1.00 84.69 186 ALA A O 1
ATOM 1614 N N . LYS A 1 187 ? 27.756 10.444 -57.896 1.00 86.06 187 LYS A N 1
ATOM 1615 C CA . LYS A 1 187 ? 28.250 10.877 -59.211 1.00 86.06 187 LYS A CA 1
ATOM 1616 C C . LYS A 1 187 ? 29.307 11.979 -59.037 1.00 86.06 187 LYS A C 1
ATOM 1618 O O . LYS A 1 187 ? 29.232 12.743 -58.074 1.00 86.06 187 LYS A O 1
ATOM 1623 N N . GLU A 1 188 ? 30.283 12.051 -59.948 1.00 82.38 188 GLU A N 1
ATOM 1624 C CA . GLU A 1 188 ? 31.439 12.960 -59.823 1.00 82.38 188 GLU A CA 1
ATOM 1625 C C . GLU A 1 188 ? 31.049 14.433 -59.655 1.00 82.38 188 GLU A C 1
ATOM 1627 O O . GLU A 1 188 ? 31.587 15.122 -58.793 1.00 82.38 188 GLU A O 1
ATOM 1632 N N . ASP A 1 189 ? 30.025 14.882 -60.378 1.00 83.00 189 ASP A N 1
ATOM 1633 C CA . ASP A 1 189 ? 29.467 16.238 -60.310 1.00 83.00 189 ASP A CA 1
ATOM 1634 C C . ASP A 1 189 ? 28.874 16.598 -58.936 1.00 83.00 189 ASP A C 1
ATOM 1636 O O . ASP A 1 189 ? 28.664 17.770 -58.631 1.00 83.00 189 ASP A O 1
ATOM 1640 N N . LYS A 1 190 ? 28.601 15.600 -58.085 1.00 83.38 190 LYS A N 1
ATOM 1641 C CA . LYS A 1 190 ? 28.017 15.794 -56.751 1.00 83.38 190 LYS A CA 1
ATOM 1642 C C . LYS A 1 190 ? 28.962 15.464 -55.605 1.00 83.38 190 LYS A C 1
ATOM 1644 O O . LYS A 1 190 ? 28.597 15.730 -54.456 1.00 83.38 190 LYS A O 1
ATOM 1649 N N . LYS A 1 191 ? 30.159 14.929 -55.867 1.00 81.12 191 LYS A N 1
ATOM 1650 C CA . LYS A 1 191 ? 31.105 14.550 -54.804 1.00 81.12 191 LYS A CA 1
ATOM 1651 C C . LYS A 1 191 ? 31.530 15.733 -53.946 1.00 81.12 191 LYS A C 1
ATOM 1653 O O . LYS A 1 191 ? 31.569 15.595 -52.728 1.00 81.12 191 LYS A O 1
ATOM 1658 N N . GLU A 1 192 ? 31.759 16.894 -54.549 1.00 81.88 192 GLU A N 1
ATOM 1659 C CA . GLU A 1 192 ? 32.156 18.104 -53.822 1.00 81.88 192 GLU A CA 1
ATOM 1660 C C . GLU A 1 192 ? 31.067 18.550 -52.828 1.00 81.88 192 GLU A C 1
ATOM 1662 O O . GLU A 1 192 ? 31.340 18.762 -51.647 1.00 81.88 192 GLU A O 1
ATOM 1667 N N . SER A 1 193 ? 29.798 18.526 -53.257 1.00 81.31 193 SER A N 1
ATOM 1668 C CA . SER A 1 193 ? 28.649 18.793 -52.377 1.00 81.31 193 SER A CA 1
ATOM 1669 C C . SER A 1 193 ? 28.506 17.755 -51.253 1.00 81.31 193 SER A C 1
ATOM 1671 O O . SER A 1 193 ? 28.127 18.090 -50.130 1.00 81.31 193 SER A O 1
ATOM 1673 N N . MET A 1 194 ? 28.846 16.490 -51.524 1.00 83.88 194 MET A N 1
ATOM 1674 C CA . MET A 1 194 ? 28.767 15.406 -50.540 1.00 83.88 194 MET A CA 1
ATOM 1675 C C . MET A 1 194 ? 29.902 15.468 -49.515 1.00 83.88 194 MET A C 1
ATOM 1677 O O . MET A 1 194 ? 29.680 15.128 -48.352 1.00 83.88 194 MET A O 1
ATOM 1681 N N . ILE A 1 195 ? 31.084 15.961 -49.896 1.00 82.94 195 ILE A N 1
ATOM 1682 C CA . ILE A 1 195 ? 32.189 16.233 -48.965 1.00 82.94 195 ILE A CA 1
ATOM 1683 C C . ILE A 1 195 ? 31.757 17.262 -47.910 1.00 82.94 195 ILE A C 1
ATOM 1685 O O . ILE A 1 195 ? 32.033 17.074 -46.722 1.00 82.9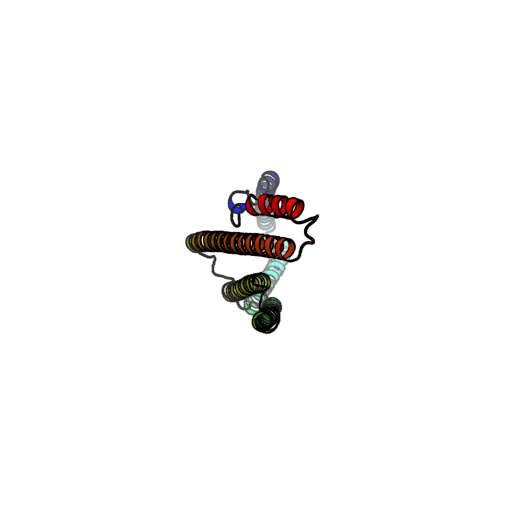4 195 ILE A O 1
ATOM 1689 N N . ASP A 1 196 ? 31.028 18.306 -48.306 1.00 84.62 196 ASP A N 1
ATOM 1690 C CA . ASP A 1 196 ? 30.508 19.306 -47.367 1.00 84.62 196 ASP A CA 1
ATOM 1691 C C . ASP A 1 196 ? 29.431 18.742 -46.432 1.00 84.62 196 ASP A C 1
ATOM 1693 O O . ASP A 1 196 ? 29.424 19.048 -45.234 1.00 84.62 196 ASP A O 1
ATOM 1697 N N . VAL A 1 197 ? 28.574 17.842 -46.926 1.00 83.44 197 VAL A N 1
ATOM 1698 C CA . VAL A 1 197 ? 27.608 17.114 -46.085 1.00 83.44 197 VAL A CA 1
ATOM 1699 C C . VAL A 1 197 ? 28.330 16.240 -45.055 1.00 83.44 197 VAL A C 1
ATOM 1701 O O . VAL A 1 197 ? 27.989 16.293 -43.871 1.00 83.44 197 VAL A O 1
ATOM 1704 N N . VAL A 1 198 ? 29.366 15.497 -45.457 1.00 84.25 198 VAL A N 1
ATOM 1705 C CA . VAL A 1 198 ? 30.176 14.672 -44.542 1.00 84.25 198 VAL A CA 1
ATOM 1706 C C . VAL A 1 198 ? 30.864 15.541 -43.486 1.00 84.25 198 VAL A C 1
ATOM 1708 O O . VAL A 1 198 ? 30.778 15.227 -42.298 1.00 84.25 198 VAL A O 1
ATOM 1711 N N . LYS A 1 199 ? 31.481 16.667 -43.877 1.00 84.06 199 LYS A N 1
ATOM 1712 C CA . LYS A 1 199 ? 32.102 17.619 -42.934 1.00 84.06 199 LYS A CA 1
ATOM 1713 C C . LYS A 1 199 ? 31.090 18.173 -41.931 1.00 84.06 199 LYS A C 1
ATOM 1715 O O . LYS A 1 199 ? 31.422 18.342 -40.758 1.00 84.06 199 LYS A O 1
ATOM 1720 N N . LYS A 1 200 ? 29.860 18.449 -42.372 1.00 85.38 200 LYS A N 1
ATOM 1721 C CA . LYS A 1 200 ? 28.787 18.965 -41.513 1.00 85.38 200 LYS A CA 1
ATOM 1722 C C . LYS A 1 200 ? 28.278 17.909 -40.528 1.00 85.38 200 LYS A C 1
ATOM 1724 O O . LYS A 1 200 ? 28.071 18.233 -39.364 1.00 85.38 200 LYS A O 1
ATOM 1729 N N . VAL A 1 201 ? 28.131 16.658 -40.968 1.00 81.50 201 VAL A N 1
ATOM 1730 C CA . VAL A 1 201 ? 27.706 15.529 -40.117 1.00 81.50 201 VAL A CA 1
ATOM 1731 C C . VAL A 1 201 ? 28.802 15.125 -39.123 1.00 81.50 201 VAL A C 1
ATOM 1733 O O . VAL A 1 201 ? 28.495 14.812 -37.978 1.00 81.50 201 VAL A O 1
ATOM 1736 N N . ALA A 1 202 ? 30.077 15.184 -39.514 1.00 78.44 202 ALA A N 1
ATOM 1737 C CA . ALA A 1 202 ? 31.206 14.871 -38.632 1.00 78.44 202 ALA A CA 1
ATOM 1738 C C . ALA A 1 202 ? 31.432 15.921 -37.527 1.00 78.44 202 ALA A C 1
ATOM 1740 O O . ALA A 1 202 ? 31.989 15.599 -36.481 1.00 78.44 202 ALA A O 1
ATOM 1741 N N . LYS A 1 203 ? 31.002 17.171 -37.748 1.00 80.19 203 LYS A N 1
ATOM 1742 C CA . LYS A 1 203 ? 31.076 18.253 -36.752 1.00 80.19 203 LYS A CA 1
ATOM 1743 C C . LYS A 1 203 ? 29.895 18.278 -35.768 1.00 80.19 203 LYS A C 1
ATOM 1745 O O . LYS A 1 203 ? 29.985 18.999 -34.778 1.00 80.19 203 LYS A O 1
ATOM 1750 N N . SER A 1 204 ? 28.800 17.554 -36.039 1.00 63.34 204 SER A N 1
ATOM 1751 C CA . SER A 1 204 ? 27.552 17.583 -35.247 1.00 63.34 204 SER A CA 1
ATOM 1752 C C . SER A 1 204 ? 27.492 16.544 -34.132 1.00 63.34 204 SER A C 1
ATOM 1754 O O . SER A 1 204 ? 26.999 16.867 -33.030 1.00 63.34 204 SER A O 1
#

Foldseek 3Di:
DVCVVVVPPPDDPVVVVVVVVVVVVVVVVVVVVVVVLVVCPPPPVNVVVVVVVVVVVVVVVVVVVVQVVQDDLLRSHPVVLCVLVVVLVVQLVVLVVVLVVCVVPVVPCVPSNVVSVVSNVVSVVSVVCSNPVPDDDDPVVVVVVVVVVVVVVVVVVVVVVVVVVVVVVVVLVVLLVVLVVCLVPDDPVCNVVSVVVSVVSPVD

Radius of gyration: 34.74 Å; chains: 1; bounding box: 72×39×103 Å

Secondary structure (DSSP, 8-state):
-TTGGGGS-SS-HHHHHHHHHHHHHHHHHHHHHHHHHHHTTTSHHHHHHHHHHHHHHHHHHHHHHHHHHH-BTTBSSHHHHHHHHHHHHHHHHHHHHHHHHHHHS-TT-HHHHHHHHHHHHHHHHHHHHHHHTT-PPPHHHHHHHHHHHHHHHHHHHHHHHHHHHHHHHHHHHHHHHHHHHHHHTS-HHHHHHHHHHHHHHHT-

Sequence (204 aa):
MFYSYEFIPNFSKVYSDGESRFYDVKNKNKKALNKLKASAKGTKEYQEYLEVNKVYREVSAEFKQIKKEERFFGFDSFQLFSTEFFTTVAIFFYVFFNLVRSYRVERNNIGIRIIHYVLLFYCFFQFFWIFKTLADFSKLMYYLFTLGSTYFVALAVWIYEKQRVKIISKLKEDRVKLSFYGMKYAKEDKKESMIDVVKKVAKS